Protein AF-A0A3B0XWU4-F1 (afdb_monomer)

Nearest PDB structures (foldseek):
  2ivf-assembly1_C  TM=4.594E-01  e=5.792E-04  Aromatoleum aromaticum EbN1
  4wyj-assembly1_C  TM=3.152E-01  e=4.558E-01  Human adenovirus B3
  6qnu-assembly1_B  TM=1.636E-01  e=1.572E-01  Human adenovirus B3
  3l88-assembly2_F  TM=1.941E-01  e=3.257E-01  Human adenovirus 21
  4wyj-assembly1_B  TM=2.150E-01  e=5.703E-01  Human adenovirus B3

Solvent-accessible surface area (backbone atoms only — not comparable to full-atom values): 16130 Å² total; per-residue (Å²): 132,89,72,83,77,78,80,82,77,79,80,80,79,82,80,82,83,87,80,90,78,94,80,88,90,82,72,83,82,77,75,72,71,73,76,74,73,76,76,73,75,58,49,75,43,68,34,36,70,41,69,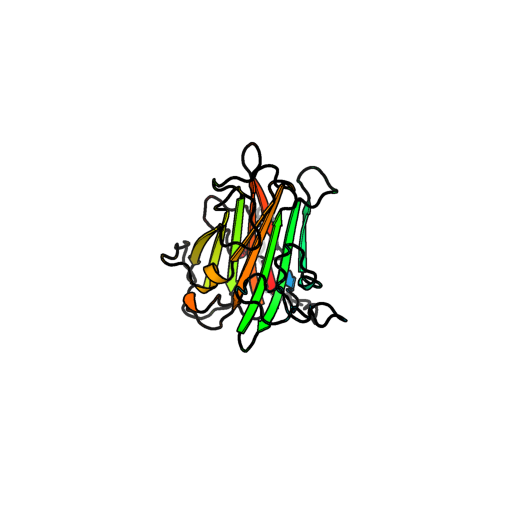18,37,88,100,39,88,62,25,54,47,54,77,45,55,52,57,91,72,63,63,86,46,76,68,45,61,53,94,78,40,69,24,58,48,77,40,36,69,52,76,34,59,41,99,83,45,96,83,47,67,24,36,37,38,38,31,26,28,45,74,58,90,96,37,44,31,39,43,38,36,43,37,31,56,58,30,94,43,74,49,64,70,94,24,36,30,37,37,41,35,46,31,30,95,79,65,94,59,88,43,61,42,27,40,37,40,38,44,30,42,65,52,66,61,73,36,71,51,29,72,54,52,48,77,51,41,31,37,28,44,76,92,54,94,59,77,42,76,52,92,67,78,40,65,62,53,70,54,25,40,26,28,31,30,34,71,87,71,26,24,36,34,45,37,38,46,44,42,37,27,91,53,65,50,62,77,70,23,46,58,58,62,62,58,31,32,35,33,38,40,35,35,41,30,46,92,85,65,55,49,81,49,53,40,35,79,86,43,72,76,60,65,82,92,46,79,61,64,71,90,57,31,11,39,33,36,100

Radius of gyration: 22.36 Å; Cα contacts (8 Å, |Δi|>4): 571; chains: 1; bounding box: 84×45×47 Å

Mean predicted aligned error: 9.91 Å

Structure (mmCIF, N/CA/C/O backbone):
data_AF-A0A3B0XWU4-F1
#
_entry.id   AF-A0A3B0XWU4-F1
#
loop_
_atom_site.group_PDB
_atom_site.id
_atom_site.type_symbol
_atom_site.label_atom_id
_atom_site.label_alt_id
_atom_site.label_comp_id
_atom_site.label_asym_id
_atom_site.label_entity_id
_atom_site.label_seq_id
_atom_site.pdbx_PDB_ins_code
_atom_site.Cartn_x
_atom_site.Cartn_y
_atom_site.Cartn_z
_atom_site.occupancy
_atom_site.B_iso_or_equiv
_atom_site.auth_seq_id
_atom_site.auth_comp_id
_atom_site.auth_asym_id
_atom_site.auth_atom_id
_atom_site.pdbx_PDB_model_num
ATOM 1 N N . MET A 1 1 ? 8.362 -21.715 -1.505 1.00 36.72 1 MET A N 1
ATOM 2 C CA . MET A 1 1 ? 9.400 -22.156 -0.547 1.00 36.72 1 MET A CA 1
ATOM 3 C C . MET A 1 1 ? 10.591 -21.246 -0.781 1.00 36.72 1 MET A C 1
ATOM 5 O O . MET A 1 1 ? 11.320 -21.469 -1.738 1.00 36.72 1 MET A O 1
ATOM 9 N N . CYS A 1 2 ? 10.710 -20.164 -0.009 1.00 37.62 2 CYS A N 1
ATOM 10 C CA . CYS A 1 2 ? 11.810 -19.210 -0.151 1.00 37.62 2 CYS A CA 1
ATOM 11 C C . CYS A 1 2 ? 13.088 -19.893 0.332 1.00 37.62 2 CYS A C 1
ATOM 13 O O . CYS A 1 2 ? 13.313 -20.075 1.527 1.00 37.62 2 CYS A O 1
ATOM 15 N N . VAL A 1 3 ? 13.876 -20.377 -0.620 1.00 37.72 3 VAL A N 1
ATOM 16 C CA . VAL A 1 3 ? 15.196 -20.927 -0.344 1.00 37.72 3 VAL A CA 1
ATOM 17 C C . VAL A 1 3 ? 16.087 -19.741 -0.013 1.00 37.72 3 VAL A C 1
ATOM 19 O O . VAL A 1 3 ? 16.302 -18.888 -0.868 1.00 37.72 3 VAL A O 1
ATOM 22 N N . PHE A 1 4 ? 16.586 -19.691 1.222 1.00 37.09 4 PHE A N 1
ATOM 23 C CA . PHE A 1 4 ? 17.599 -18.738 1.674 1.00 37.09 4 PHE A CA 1
ATOM 24 C C . PHE A 1 4 ? 18.771 -18.749 0.673 1.00 37.09 4 PHE A C 1
ATOM 26 O O . PHE A 1 4 ? 19.627 -19.638 0.702 1.00 37.09 4 PHE A O 1
ATOM 33 N N . ARG A 1 5 ? 18.802 -17.801 -0.271 1.00 40.31 5 ARG A N 1
ATOM 34 C CA . ARG A 1 5 ? 19.914 -17.653 -1.214 1.00 40.31 5 ARG A CA 1
ATOM 35 C C . ARG A 1 5 ? 21.053 -16.968 -0.474 1.00 40.31 5 ARG A C 1
ATOM 37 O O . ARG A 1 5 ? 21.157 -15.748 -0.445 1.00 40.31 5 ARG A O 1
ATOM 44 N N . GLN A 1 6 ? 21.944 -17.761 0.117 1.00 36.00 6 GLN A N 1
ATOM 45 C CA . GLN A 1 6 ? 23.243 -17.244 0.535 1.00 36.00 6 GLN A CA 1
ATOM 46 C C . GLN A 1 6 ? 24.025 -16.786 -0.703 1.00 36.00 6 GLN A C 1
ATOM 48 O O . GLN A 1 6 ? 24.556 -17.600 -1.463 1.00 36.00 6 GLN A O 1
ATOM 53 N N . PHE A 1 7 ? 24.125 -15.473 -0.901 1.00 39.28 7 PHE A N 1
ATOM 54 C CA . PHE A 1 7 ? 25.034 -14.882 -1.877 1.00 39.28 7 PHE A CA 1
ATOM 55 C C . PHE A 1 7 ? 26.491 -15.137 -1.456 1.00 39.28 7 PHE A C 1
ATOM 57 O O . PHE A 1 7 ? 27.092 -14.374 -0.703 1.00 39.28 7 PHE A O 1
ATOM 64 N N . LYS A 1 8 ? 27.104 -16.203 -1.984 1.00 39.91 8 LYS A N 1
ATOM 65 C CA . LYS A 1 8 ? 28.566 -16.367 -1.996 1.00 39.91 8 LYS A CA 1
ATOM 66 C C . LYS A 1 8 ? 29.170 -15.401 -3.023 1.00 39.91 8 LYS A C 1
ATOM 68 O O . LYS A 1 8 ? 29.384 -15.777 -4.174 1.00 39.91 8 LYS A O 1
ATOM 73 N N . LYS A 1 9 ? 29.468 -14.156 -2.635 1.00 48.06 9 LYS A N 1
ATOM 74 C CA . LYS A 1 9 ? 30.309 -13.271 -3.462 1.00 48.06 9 LYS A CA 1
ATOM 75 C C . LYS A 1 9 ? 31.785 -13.637 -3.266 1.00 48.06 9 LYS A C 1
ATOM 77 O O . LYS A 1 9 ? 32.356 -13.428 -2.200 1.00 48.06 9 LYS A O 1
ATOM 82 N N . LYS A 1 10 ? 32.389 -14.216 -4.312 1.00 37.09 10 LYS A N 1
ATOM 83 C CA . LYS A 1 10 ? 33.839 -14.438 -4.433 1.00 37.09 10 LYS A CA 1
ATOM 84 C C . LYS A 1 10 ? 34.552 -13.082 -4.441 1.00 37.09 10 LYS A C 1
ATOM 86 O O . LYS A 1 10 ? 34.398 -12.317 -5.388 1.00 37.09 10 LYS A O 1
ATOM 91 N N . PHE A 1 11 ? 35.356 -12.814 -3.417 1.00 37.16 11 PHE A N 1
ATOM 92 C CA . PHE A 1 11 ? 36.366 -11.759 -3.460 1.00 37.16 11 PHE A CA 1
ATOM 93 C C . PHE A 1 11 ? 37.441 -12.153 -4.481 1.00 37.16 11 PHE A C 1
ATOM 95 O O . PHE A 1 11 ? 38.182 -13.114 -4.272 1.00 37.16 11 PHE A O 1
ATOM 102 N N . ILE A 1 12 ? 37.514 -11.434 -5.601 1.00 45.56 12 ILE A N 1
ATOM 103 C CA . ILE A 1 12 ? 38.646 -11.518 -6.527 1.00 45.56 12 ILE A CA 1
ATOM 104 C C . ILE A 1 12 ? 39.760 -10.664 -5.923 1.00 45.56 12 ILE A C 1
ATOM 106 O O . ILE A 1 12 ? 39.710 -9.437 -5.945 1.00 45.56 12 ILE A O 1
ATOM 110 N N . PHE A 1 13 ? 40.743 -11.332 -5.327 1.00 35.97 13 PHE A N 1
ATOM 111 C CA . PHE A 1 13 ? 41.958 -10.707 -4.821 1.00 35.97 13 PHE A CA 1
ATOM 112 C C . PHE A 1 13 ? 42.821 -10.297 -6.025 1.00 35.97 13 PHE A C 1
ATOM 114 O O . PHE A 1 13 ? 43.363 -11.152 -6.728 1.00 35.97 13 PHE A O 1
ATOM 121 N N . CYS A 1 14 ? 42.916 -8.995 -6.300 1.00 44.72 14 CYS A N 1
ATOM 122 C CA . CYS A 1 14 ? 43.811 -8.468 -7.326 1.00 44.72 14 CYS A CA 1
ATOM 123 C C . CYS A 1 14 ? 45.254 -8.572 -6.810 1.00 44.72 14 CYS A C 1
ATOM 125 O O . CYS A 1 14 ? 45.628 -7.934 -5.825 1.00 44.72 14 CYS A O 1
ATOM 127 N N . ARG A 1 15 ? 46.047 -9.447 -7.433 1.00 49.41 15 ARG A N 1
ATOM 128 C CA . ARG A 1 15 ? 47.438 -9.726 -7.069 1.00 49.41 15 ARG A CA 1
ATOM 129 C C . ARG A 1 15 ? 48.313 -8.553 -7.533 1.00 49.41 15 ARG A C 1
ATOM 131 O O . ARG A 1 15 ? 48.487 -8.355 -8.731 1.00 49.41 15 ARG A O 1
ATOM 138 N N . GLN A 1 16 ? 48.839 -7.777 -6.584 1.00 45.81 16 GLN A N 1
ATOM 139 C CA . GLN A 1 16 ? 49.823 -6.717 -6.827 1.00 45.81 16 GLN A CA 1
ATOM 140 C C . GLN A 1 16 ? 51.104 -7.297 -7.447 1.00 45.81 16 GLN A C 1
ATOM 142 O O . GLN A 1 16 ? 51.727 -8.198 -6.883 1.00 45.81 16 GLN A O 1
ATOM 147 N N . LEU A 1 17 ? 51.493 -6.753 -8.601 1.00 45.22 17 LEU A N 1
ATOM 148 C CA . LEU A 1 17 ? 52.814 -6.919 -9.202 1.00 45.22 17 LEU A CA 1
ATOM 149 C C . LEU A 1 17 ? 53.817 -6.013 -8.479 1.00 45.22 17 LEU A C 1
ATOM 151 O O . LEU A 1 17 ? 53.600 -4.814 -8.324 1.00 45.22 17 LEU A O 1
ATOM 155 N N . SER A 1 18 ? 54.914 -6.618 -8.037 1.00 55.66 18 SER A N 1
ATOM 156 C CA . SER A 1 18 ? 56.071 -5.978 -7.420 1.00 55.66 18 SER A CA 1
ATOM 157 C C . SER A 1 18 ? 56.992 -5.336 -8.460 1.00 55.66 18 SER A C 1
ATOM 159 O O . SER A 1 18 ? 57.362 -6.006 -9.425 1.00 55.66 18 SER A O 1
ATOM 161 N N . ALA A 1 19 ? 57.485 -4.127 -8.192 1.00 45.44 19 ALA A N 1
ATOM 162 C CA . ALA A 1 19 ? 58.814 -3.698 -8.627 1.00 45.44 19 ALA A CA 1
ATOM 163 C C . ALA A 1 19 ? 59.366 -2.605 -7.694 1.00 45.44 19 ALA A C 1
ATOM 165 O O . ALA A 1 19 ? 58.637 -1.747 -7.208 1.00 45.44 19 ALA A O 1
ATOM 166 N N . AS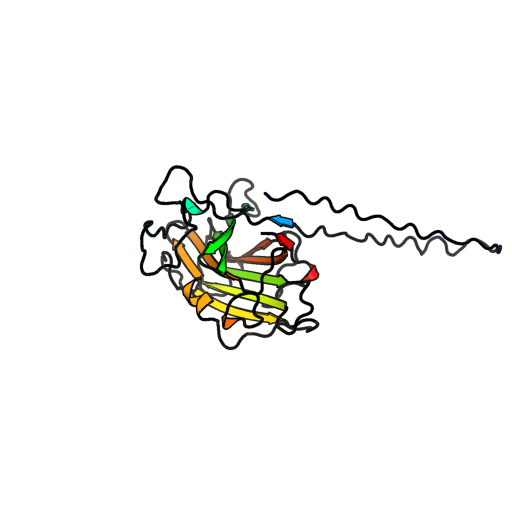N A 1 20 ? 60.662 -2.723 -7.420 1.00 48.69 20 ASN A N 1
ATOM 167 C CA . ASN A 1 20 ? 61.452 -2.065 -6.382 1.00 48.69 20 ASN A CA 1
ATOM 168 C C . ASN A 1 20 ? 61.628 -0.548 -6.561 1.00 48.69 20 ASN A C 1
ATOM 170 O O . ASN A 1 20 ? 61.722 -0.069 -7.686 1.00 48.69 20 ASN A O 1
ATOM 174 N N . GLY A 1 21 ? 61.831 0.179 -5.454 1.00 41.88 21 GLY A N 1
ATOM 175 C CA . GLY A 1 21 ? 62.361 1.546 -5.518 1.00 41.88 21 GLY A CA 1
ATOM 176 C C . GLY A 1 21 ? 62.263 2.357 -4.228 1.00 41.88 21 GLY A C 1
ATOM 177 O O . GLY A 1 21 ? 61.350 3.151 -4.062 1.00 41.88 21 GLY A O 1
ATOM 178 N N . PHE A 1 22 ? 63.215 2.130 -3.326 1.00 50.28 22 PHE A N 1
ATOM 179 C CA . PHE A 1 22 ? 63.703 3.015 -2.257 1.00 50.28 22 PHE A CA 1
ATOM 180 C C . PHE A 1 22 ? 63.249 4.501 -2.308 1.00 50.28 22 PHE A C 1
ATOM 182 O O . PHE A 1 22 ? 63.681 5.228 -3.194 1.00 50.28 22 PHE A O 1
ATOM 189 N N . LEU A 1 23 ? 62.440 4.934 -1.321 1.00 49.94 23 LEU A N 1
ATOM 190 C CA . LEU A 1 23 ? 62.396 6.257 -0.638 1.00 49.94 23 LEU A CA 1
ATOM 191 C C . LEU A 1 23 ? 61.094 6.330 0.203 1.00 49.94 23 LEU A C 1
ATOM 193 O O . LEU A 1 23 ? 60.000 6.548 -0.300 1.00 49.94 23 LEU A O 1
ATOM 197 N N . ALA A 1 24 ? 61.137 5.902 1.467 1.00 49.03 24 ALA A N 1
ATOM 198 C CA . ALA A 1 24 ? 61.201 6.801 2.630 1.00 49.03 24 ALA A CA 1
ATOM 199 C C . ALA A 1 24 ? 59.932 7.684 2.797 1.00 49.03 24 ALA A C 1
ATOM 201 O O . ALA A 1 24 ? 59.846 8.802 2.313 1.00 49.03 24 ALA A O 1
ATOM 202 N N . ARG A 1 25 ? 58.851 7.132 3.367 1.00 48.38 25 ARG A N 1
ATOM 203 C CA . ARG A 1 25 ? 58.525 7.112 4.820 1.00 48.38 25 ARG A CA 1
ATOM 204 C C . ARG A 1 25 ? 57.728 8.297 5.420 1.00 48.38 25 ARG A C 1
ATOM 206 O O . ARG A 1 25 ? 57.545 8.285 6.630 1.00 48.38 25 ARG A O 1
ATOM 213 N N . SER A 1 26 ? 57.133 9.207 4.634 1.00 48.00 26 SER A N 1
ATOM 214 C CA . SER A 1 26 ? 56.268 10.279 5.205 1.00 48.00 26 SER A CA 1
ATOM 215 C C . SER A 1 26 ? 54.856 10.445 4.619 1.00 48.00 26 SER A C 1
ATOM 217 O O . SER A 1 26 ? 54.173 11.399 4.966 1.00 48.00 26 SER A O 1
ATOM 219 N N . PHE A 1 27 ? 54.360 9.513 3.799 1.00 45.78 27 PHE A N 1
ATOM 220 C CA . PHE A 1 27 ? 52.994 9.586 3.234 1.00 45.78 27 PHE A CA 1
ATOM 221 C C . PHE A 1 27 ? 52.044 8.462 3.688 1.00 45.78 27 PHE A C 1
ATOM 223 O O . PHE A 1 27 ? 50.935 8.337 3.178 1.00 45.78 27 PHE A O 1
ATOM 230 N N . LEU A 1 28 ? 52.443 7.648 4.674 1.00 43.19 28 LEU A N 1
ATOM 231 C CA . LEU A 1 28 ? 51.699 6.442 5.075 1.00 43.19 28 LEU A CA 1
ATOM 232 C C . LEU A 1 28 ? 50.634 6.670 6.170 1.00 43.19 28 LEU A C 1
ATOM 234 O O . LEU A 1 28 ? 49.971 5.723 6.574 1.00 43.19 28 LEU A O 1
ATOM 238 N N . LEU A 1 29 ? 50.451 7.902 6.656 1.00 42.16 29 LEU A N 1
ATOM 239 C CA . LEU A 1 29 ? 49.461 8.220 7.701 1.00 42.16 29 LEU A CA 1
ATOM 240 C C . LEU A 1 29 ? 48.196 8.924 7.181 1.00 42.16 29 LEU A C 1
ATOM 242 O O . LEU A 1 29 ? 47.278 9.151 7.960 1.00 42.16 29 LEU A O 1
ATOM 246 N N . LEU A 1 30 ? 48.102 9.219 5.876 1.00 44.88 30 LEU A N 1
ATOM 247 C CA . LEU A 1 30 ? 46.953 9.935 5.290 1.00 44.88 30 LEU A CA 1
ATOM 248 C C . LEU A 1 30 ? 46.070 9.082 4.358 1.00 44.88 30 LEU A C 1
ATOM 250 O O . LEU A 1 30 ? 45.113 9.591 3.789 1.00 44.88 30 LEU A O 1
ATOM 254 N N . TYR A 1 31 ? 46.357 7.786 4.202 1.00 45.53 31 TYR A N 1
ATOM 255 C CA . TYR A 1 31 ? 45.567 6.873 3.355 1.00 45.53 31 TYR A CA 1
ATOM 256 C C . TYR A 1 31 ? 44.925 5.720 4.137 1.00 45.53 31 TYR A C 1
ATOM 258 O O . TYR A 1 31 ? 44.517 4.713 3.569 1.00 45.53 31 TYR A O 1
ATOM 266 N N . LEU A 1 32 ? 44.807 5.889 5.457 1.00 45.19 32 LEU A N 1
ATOM 267 C CA . LEU A 1 32 ? 43.903 5.115 6.305 1.00 45.19 32 LEU A CA 1
ATOM 268 C C . LEU A 1 32 ? 42.702 5.985 6.711 1.00 45.19 32 LEU A C 1
ATOM 270 O O . LEU A 1 32 ? 42.203 5.905 7.830 1.00 45.19 32 LEU A O 1
ATOM 274 N N . ALA A 1 33 ? 42.224 6.836 5.794 1.00 50.09 33 ALA A N 1
ATOM 275 C CA . ALA A 1 33 ? 40.826 7.234 5.812 1.00 50.09 33 ALA A CA 1
ATOM 276 C C . ALA A 1 33 ? 40.040 5.959 5.522 1.00 50.09 33 ALA A C 1
ATOM 278 O O . ALA A 1 33 ? 39.876 5.538 4.378 1.00 50.09 33 ALA A O 1
ATOM 279 N N . ILE A 1 34 ? 39.696 5.291 6.616 1.00 53.19 34 ILE A N 1
ATOM 280 C CA . ILE A 1 34 ? 38.773 4.183 6.731 1.00 53.19 34 ILE A CA 1
ATOM 281 C C . ILE A 1 34 ? 37.570 4.523 5.846 1.00 53.19 34 ILE A C 1
ATOM 283 O O . ILE A 1 34 ? 36.657 5.231 6.259 1.00 53.19 34 ILE A O 1
ATOM 287 N N . PHE A 1 35 ? 37.571 4.032 4.605 1.00 48.47 35 PHE A N 1
ATOM 288 C CA . PHE A 1 35 ? 36.339 3.787 3.878 1.00 48.47 35 PHE A CA 1
ATOM 289 C C . PHE A 1 35 ? 35.672 2.649 4.644 1.00 48.47 35 PHE A C 1
ATOM 291 O O . PHE A 1 35 ? 35.775 1.476 4.290 1.00 48.47 35 PHE A O 1
ATOM 298 N N . THR A 1 36 ? 35.010 2.992 5.748 1.00 47.00 36 THR A N 1
ATOM 299 C CA . THR A 1 36 ? 33.881 2.229 6.253 1.00 47.00 36 THR A CA 1
ATOM 300 C C . THR A 1 36 ? 32.842 2.315 5.151 1.00 47.00 36 THR A C 1
ATOM 302 O O . THR A 1 36 ? 31.956 3.170 5.146 1.00 47.00 36 THR A O 1
ATOM 305 N N . VAL A 1 37 ? 33.004 1.441 4.157 1.00 46.91 37 VAL A N 1
ATOM 306 C CA . VAL A 1 37 ? 31.946 1.097 3.227 1.00 46.91 37 VAL A CA 1
ATOM 307 C C . VAL A 1 37 ? 30.870 0.510 4.124 1.00 46.91 37 VAL A C 1
ATOM 309 O O . VAL A 1 37 ? 30.946 -0.645 4.543 1.00 46.91 37 VAL A O 1
ATOM 312 N N . HIS A 1 38 ? 29.930 1.359 4.529 1.00 42.69 38 HIS A N 1
ATOM 313 C CA . HIS A 1 38 ? 28.726 0.938 5.211 1.00 42.69 38 HIS A CA 1
ATOM 314 C C . HIS A 1 38 ? 27.957 0.129 4.178 1.00 42.69 38 HIS A C 1
ATOM 316 O O . HIS A 1 38 ? 27.187 0.669 3.386 1.00 42.69 38 HIS A O 1
ATOM 322 N N . PHE A 1 39 ? 28.230 -1.173 4.135 1.00 42.41 39 PHE A N 1
ATOM 323 C CA . PHE A 1 39 ? 27.374 -2.117 3.448 1.00 42.41 39 PHE A CA 1
ATOM 324 C C . PHE A 1 39 ? 26.048 -2.111 4.204 1.00 42.41 39 PHE A C 1
ATOM 326 O O . PHE A 1 39 ? 25.853 -2.849 5.168 1.00 42.41 39 PHE A O 1
ATOM 333 N N . SER A 1 40 ? 25.156 -1.214 3.788 1.00 47.31 40 SER A N 1
ATOM 334 C CA . SER A 1 40 ? 23.747 -1.305 4.125 1.00 47.31 40 SER A CA 1
ATOM 335 C C . SER A 1 40 ? 23.254 -2.585 3.472 1.00 47.31 40 SER A C 1
ATOM 337 O O . SER A 1 40 ? 23.093 -2.648 2.255 1.00 47.31 40 SER A O 1
ATOM 339 N N . TYR A 1 41 ? 23.095 -3.639 4.269 1.00 52.22 41 TYR A N 1
ATOM 340 C CA . TYR A 1 41 ? 22.297 -4.779 3.851 1.00 52.22 41 TYR A CA 1
ATOM 341 C C . TYR A 1 41 ? 20.889 -4.237 3.615 1.00 52.22 41 TYR A C 1
ATOM 343 O O . TYR A 1 41 ? 20.211 -3.844 4.567 1.00 52.22 41 TYR A O 1
ATOM 351 N N . ALA A 1 42 ? 20.482 -4.142 2.348 1.00 57.34 42 ALA A N 1
ATOM 352 C CA . ALA A 1 42 ? 19.086 -3.915 2.022 1.00 57.34 42 ALA A CA 1
ATOM 353 C C . ALA A 1 42 ? 18.283 -5.011 2.734 1.00 57.34 42 ALA A C 1
ATOM 355 O O . ALA A 1 42 ? 18.641 -6.189 2.676 1.00 57.34 42 ALA A O 1
ATOM 356 N N . ALA A 1 43 ? 17.272 -4.608 3.506 1.00 67.62 43 ALA A N 1
ATOM 357 C CA . ALA A 1 43 ? 16.421 -5.566 4.193 1.00 67.62 43 ALA A CA 1
ATOM 358 C C . ALA A 1 43 ? 15.706 -6.400 3.125 1.00 67.62 43 ALA A C 1
ATOM 360 O O . ALA A 1 43 ? 15.021 -5.823 2.285 1.00 67.62 43 ALA A O 1
ATOM 361 N N . ASP A 1 44 ? 15.906 -7.715 3.156 1.00 87.12 44 ASP A N 1
ATOM 362 C CA . ASP A 1 44 ? 15.245 -8.659 2.256 1.00 87.12 44 ASP A CA 1
ATOM 363 C C . ASP A 1 44 ? 13.873 -9.029 2.842 1.00 87.12 44 ASP A C 1
ATOM 365 O O . ASP A 1 44 ? 13.770 -9.404 4.017 1.00 87.12 44 ASP A O 1
ATOM 369 N N . LEU A 1 45 ? 12.812 -8.866 2.055 1.00 93.50 45 LEU A N 1
ATOM 370 C CA . LEU A 1 45 ? 11.440 -9.219 2.409 1.00 93.50 45 LEU A CA 1
ATOM 371 C C . LEU A 1 45 ? 10.925 -10.281 1.441 1.00 93.50 45 LEU A C 1
ATOM 373 O O . LEU A 1 45 ? 10.653 -9.998 0.281 1.00 93.50 45 LEU A O 1
ATOM 377 N N . CYS A 1 46 ? 10.691 -11.491 1.933 1.00 95.62 46 CYS A N 1
ATOM 378 C CA . CYS A 1 46 ? 9.958 -12.493 1.166 1.00 95.62 46 CYS A CA 1
ATOM 379 C C . CYS A 1 46 ? 8.456 -12.331 1.425 1.00 95.62 46 CYS A C 1
ATOM 381 O O . CYS A 1 46 ? 7.999 -12.541 2.554 1.00 95.62 46 CYS A O 1
ATOM 383 N N . ILE A 1 47 ? 7.684 -11.971 0.401 1.00 96.25 47 ILE A N 1
ATOM 384 C CA . ILE A 1 47 ? 6.224 -11.906 0.469 1.00 96.25 47 ILE A CA 1
ATOM 385 C C . ILE A 1 47 ? 5.678 -13.297 0.131 1.00 96.25 47 ILE A C 1
ATOM 387 O O . ILE A 1 47 ? 5.874 -13.763 -0.979 1.00 96.25 47 ILE A O 1
ATOM 391 N N . PRO A 1 48 ? 4.976 -13.980 1.048 1.00 95.62 48 PRO A N 1
ATOM 392 C CA . PRO A 1 48 ? 4.499 -15.335 0.806 1.00 95.62 48 PRO A CA 1
ATOM 393 C C . PRO A 1 48 ? 3.165 -15.369 0.054 1.00 95.62 48 PRO A C 1
ATOM 395 O O . PRO A 1 48 ? 2.330 -14.460 0.155 1.00 95.62 48 PRO A O 1
ATOM 398 N N . ARG A 1 49 ? 2.925 -16.481 -0.648 1.00 93.94 49 ARG A N 1
ATOM 399 C CA . ARG A 1 49 ? 1.669 -16.719 -1.368 1.00 93.94 49 ARG A CA 1
ATOM 400 C C . ARG A 1 49 ? 0.484 -16.829 -0.404 1.00 93.94 49 ARG A C 1
ATOM 402 O O . ARG A 1 49 ? 0.542 -17.568 0.581 1.00 93.94 49 ARG A O 1
ATOM 409 N N . ALA A 1 50 ? -0.630 -16.169 -0.721 1.00 90.56 50 ALA A N 1
ATOM 410 C CA . ALA A 1 50 ? -1.883 -16.254 0.023 1.00 90.56 50 ALA A CA 1
ATOM 411 C C . ALA A 1 50 ? -2.555 -17.621 -0.174 1.00 90.56 50 ALA A C 1
ATOM 413 O O . ALA A 1 50 ? -3.396 -17.810 -1.060 1.00 90.56 50 ALA A O 1
ATOM 414 N N . ASN A 1 51 ? -2.195 -18.573 0.685 1.00 83.69 51 ASN A N 1
ATOM 415 C CA . ASN A 1 51 ? -2.753 -19.928 0.691 1.00 83.69 51 ASN A CA 1
ATOM 416 C C . ASN A 1 51 ? -4.113 -20.026 1.404 1.00 83.69 51 ASN A C 1
ATOM 418 O O . ASN A 1 51 ? -4.758 -21.072 1.354 1.00 83.69 51 ASN A O 1
ATOM 422 N N . GLY A 1 52 ? -4.557 -18.947 2.055 1.00 76.44 52 GLY A N 1
ATOM 423 C CA . GLY A 1 52 ? -5.791 -18.939 2.831 1.00 76.44 52 GLY A CA 1
ATOM 424 C C . GLY A 1 52 ? -5.671 -19.644 4.188 1.00 76.44 52 GLY A C 1
ATOM 425 O O . GLY A 1 52 ? -4.573 -19.955 4.655 1.00 76.44 52 GLY A O 1
ATOM 426 N N . VAL A 1 53 ? -6.808 -19.891 4.845 1.00 78.62 53 VAL A N 1
ATOM 427 C CA . VAL A 1 53 ? -6.877 -20.607 6.129 1.00 78.62 53 VAL A CA 1
ATOM 428 C C . VAL A 1 53 ? -7.283 -22.070 5.907 1.00 78.62 53 VAL A C 1
ATOM 430 O O . VAL A 1 53 ? -8.421 -22.331 5.497 1.00 78.62 53 VAL A O 1
ATOM 433 N N . PRO A 1 54 ? -6.398 -23.043 6.216 1.00 74.94 54 PRO A N 1
ATOM 434 C CA . PRO A 1 54 ? -6.723 -24.463 6.121 1.00 74.94 54 PRO A CA 1
ATOM 435 C C . PRO A 1 54 ? -7.961 -24.839 6.942 1.00 74.94 54 PRO A C 1
ATOM 437 O O . PRO A 1 54 ? -8.179 -24.304 8.028 1.00 74.94 54 PRO A O 1
ATOM 440 N N . GLY A 1 55 ? -8.754 -25.785 6.434 1.00 70.62 55 GLY A N 1
ATOM 441 C CA . GLY A 1 55 ? -9.928 -26.319 7.137 1.00 70.62 55 GLY A CA 1
ATOM 442 C C . GLY A 1 55 ? -11.187 -25.454 7.044 1.00 70.62 55 GLY A C 1
ATOM 443 O O . GLY A 1 55 ? -12.210 -25.806 7.620 1.00 70.62 55 GLY A O 1
ATOM 444 N N . THR A 1 56 ? -11.146 -24.352 6.294 1.00 67.00 56 THR A N 1
ATOM 445 C CA . THR A 1 56 ? -12.320 -23.507 6.061 1.00 67.00 56 THR A CA 1
ATOM 446 C C . THR A 1 56 ? -12.523 -23.313 4.564 1.00 67.00 56 THR A C 1
ATOM 448 O O . THR A 1 56 ? -11.627 -22.845 3.868 1.00 67.00 56 THR A O 1
ATOM 451 N N . LEU A 1 57 ? -13.699 -23.672 4.044 1.00 65.44 57 LEU A N 1
ATOM 452 C CA . LEU A 1 57 ? -14.069 -23.365 2.653 1.00 65.44 57 LEU A CA 1
ATOM 453 C C . LEU A 1 57 ? -14.182 -21.847 2.424 1.00 65.44 57 LEU A C 1
ATOM 455 O O . LEU A 1 57 ? -14.019 -21.367 1.307 1.00 65.44 57 LEU A O 1
ATOM 459 N N . LEU A 1 58 ? -14.418 -21.093 3.502 1.00 62.78 58 LEU A N 1
ATOM 460 C CA . LEU A 1 58 ? -14.642 -19.650 3.483 1.00 62.78 58 LEU A CA 1
ATOM 461 C C . LEU A 1 58 ? -13.359 -18.825 3.321 1.00 62.78 58 LEU A C 1
ATOM 463 O O . LEU A 1 58 ? -13.423 -17.706 2.837 1.00 62.78 58 LEU A O 1
ATOM 467 N N . TRP A 1 59 ? -12.185 -19.352 3.668 1.00 67.94 59 TRP A N 1
ATOM 468 C CA . TRP A 1 59 ? -10.953 -18.553 3.682 1.00 67.94 59 TRP A CA 1
ATOM 469 C C . TRP A 1 59 ? -9.867 -19.115 2.773 1.00 67.94 59 TRP A C 1
ATOM 471 O O . TRP A 1 59 ? -8.692 -18.875 3.011 1.00 67.94 59 TRP A O 1
ATOM 481 N N . GLN A 1 60 ? -10.228 -19.865 1.730 1.00 70.12 60 GLN A N 1
ATOM 482 C CA . GLN A 1 60 ? -9.263 -20.399 0.754 1.00 70.12 60 GLN A CA 1
ATOM 483 C C . GLN A 1 60 ? -8.754 -19.345 -0.239 1.00 70.12 60 GLN A C 1
ATOM 485 O O . GLN A 1 60 ? -7.879 -19.630 -1.061 1.00 70.12 60 GLN A O 1
ATOM 490 N N . LYS A 1 61 ? -9.327 -18.140 -0.204 1.00 75.12 61 LYS A N 1
ATOM 491 C CA . LYS A 1 61 ? -9.019 -17.003 -1.073 1.00 75.12 61 LYS A CA 1
ATOM 492 C C . LYS A 1 61 ? -8.249 -15.927 -0.289 1.00 75.12 61 LYS A C 1
ATOM 494 O O . LYS A 1 61 ? -8.304 -15.925 0.944 1.00 75.12 61 LYS A O 1
ATOM 499 N N . PRO A 1 62 ? -7.493 -15.051 -0.975 1.00 80.56 62 PRO A N 1
ATOM 500 C CA . PRO A 1 62 ? -6.888 -13.899 -0.325 1.00 80.56 62 PRO A CA 1
ATOM 501 C C . PRO A 1 62 ? -7.997 -12.979 0.209 1.00 80.56 62 PRO A C 1
ATOM 503 O O . PRO A 1 62 ? -9.169 -13.157 -0.140 1.00 80.56 62 PRO A O 1
ATOM 506 N N . PRO A 1 63 ? -7.653 -12.000 1.053 1.00 84.88 63 PRO A N 1
ATOM 507 C CA . PRO A 1 63 ? -8.609 -10.973 1.439 1.00 84.88 63 PRO A CA 1
ATOM 508 C C . PRO A 1 63 ? -9.291 -10.324 0.215 1.00 84.88 63 PRO A C 1
ATOM 510 O O . PRO A 1 63 ? -8.631 -10.021 -0.781 1.00 84.88 63 PRO A O 1
ATOM 513 N N . ASN A 1 64 ? -10.604 -10.102 0.294 1.00 86.06 64 ASN A N 1
ATOM 514 C CA . ASN A 1 64 ? -11.450 -9.660 -0.821 1.00 86.06 64 ASN A CA 1
ATOM 515 C C . ASN A 1 64 ? -12.175 -8.329 -0.553 1.00 86.06 64 ASN A C 1
ATOM 517 O O . ASN A 1 64 ? -13.221 -8.075 -1.139 1.00 86.06 64 ASN A O 1
ATOM 521 N N . TRP A 1 65 ? -11.610 -7.453 0.287 1.00 86.56 65 TRP A N 1
ATOM 522 C CA . TRP A 1 65 ? -12.195 -6.144 0.640 1.00 86.56 65 TRP A CA 1
ATOM 523 C C . TRP A 1 65 ? -12.530 -5.244 -0.563 1.00 86.56 65 TRP A C 1
ATOM 525 O O . TRP A 1 65 ? -13.299 -4.294 -0.434 1.00 86.56 65 TRP A O 1
ATOM 535 N N . TYR A 1 66 ? -11.896 -5.499 -1.711 1.00 84.56 66 TYR A N 1
ATOM 536 C CA . TYR A 1 66 ? -12.036 -4.731 -2.947 1.00 84.56 66 TYR A CA 1
ATOM 537 C C . TYR A 1 66 ? -13.268 -5.139 -3.770 1.00 84.56 66 TYR A C 1
ATOM 539 O O . TYR A 1 66 ? -13.672 -4.389 -4.654 1.00 84.56 66 TYR A O 1
ATOM 547 N N . ASP A 1 67 ? -13.834 -6.322 -3.523 1.00 78.75 67 ASP A N 1
ATOM 548 C CA . ASP A 1 67 ? -14.973 -6.843 -4.275 1.00 78.75 67 ASP A CA 1
ATOM 549 C C . ASP A 1 67 ? -16.268 -6.184 -3.781 1.00 78.75 67 ASP A C 1
ATOM 551 O O . ASP A 1 67 ? -16.660 -6.351 -2.628 1.00 78.75 67 ASP A O 1
ATOM 555 N N . SER A 1 68 ? -16.921 -5.405 -4.647 1.00 66.62 68 SER A N 1
ATOM 556 C CA . SER A 1 68 ? -18.190 -4.730 -4.348 1.00 66.62 68 SER A CA 1
ATOM 557 C C . SER A 1 68 ? -19.413 -5.642 -4.491 1.00 66.62 68 SER A C 1
ATOM 559 O O . SER A 1 68 ? -20.504 -5.269 -4.064 1.00 66.62 68 SER A O 1
ATOM 561 N N . SER A 1 69 ? -19.251 -6.829 -5.085 1.00 64.94 69 SER A N 1
ATOM 562 C CA . SER A 1 69 ? -20.315 -7.803 -5.325 1.00 64.94 69 SER A CA 1
ATOM 563 C C . SER A 1 69 ? -19.814 -9.199 -4.947 1.00 64.94 69 SER A C 1
ATOM 565 O O . SER A 1 69 ? -19.498 -10.005 -5.828 1.00 64.94 69 SER A O 1
ATOM 567 N N . PRO A 1 70 ? -19.757 -9.521 -3.647 1.00 53.22 70 PRO A N 1
ATOM 568 C CA . PRO A 1 70 ? -19.077 -10.715 -3.184 1.00 53.22 70 PRO A CA 1
ATOM 569 C C . PRO A 1 70 ? -19.782 -11.976 -3.665 1.00 53.22 70 PRO A C 1
ATOM 571 O O . PRO A 1 70 ? -20.810 -12.400 -3.135 1.00 53.22 70 PRO A O 1
ATOM 574 N N . SER A 1 71 ? -19.187 -12.620 -4.662 1.00 55.12 71 SER A N 1
ATOM 575 C CA . SER A 1 71 ? -19.436 -14.036 -4.892 1.00 55.12 71 SER A CA 1
ATOM 576 C C . SER A 1 71 ? -18.641 -14.838 -3.862 1.00 55.12 71 SER A C 1
ATOM 578 O O . SER A 1 71 ? -17.530 -14.467 -3.486 1.00 55.12 71 SER A O 1
ATOM 580 N N . PHE A 1 72 ? -19.227 -15.935 -3.383 1.00 49.91 72 PHE A N 1
ATOM 581 C CA . PHE A 1 72 ? -18.655 -16.809 -2.358 1.00 49.91 72 PHE A CA 1
ATOM 582 C C . PHE A 1 72 ? -17.133 -17.050 -2.566 1.00 49.91 72 PHE A C 1
ATOM 584 O O . PHE A 1 72 ? -16.687 -17.345 -3.688 1.00 49.91 72 PHE A O 1
ATOM 591 N N . PRO A 1 73 ? -16.288 -16.964 -1.519 1.00 55.34 73 PRO A N 1
ATOM 592 C CA . PRO A 1 73 ? -16.601 -16.842 -0.096 1.00 55.34 73 PRO A CA 1
ATOM 593 C C . PRO A 1 73 ? -17.085 -15.452 0.341 1.00 55.34 73 PRO A C 1
ATOM 595 O O . PRO A 1 73 ? -16.863 -14.457 -0.338 1.00 55.34 73 PRO A O 1
ATOM 598 N N . ILE A 1 74 ? -17.766 -15.433 1.492 1.00 59.81 74 ILE A N 1
ATOM 599 C CA . ILE A 1 74 ? -18.363 -14.249 2.124 1.00 59.81 74 ILE A CA 1
ATOM 600 C C . ILE A 1 74 ? -17.322 -13.124 2.201 1.00 59.81 74 ILE A C 1
ATOM 602 O O . ILE A 1 74 ? -16.204 -13.343 2.663 1.00 59.81 74 ILE A O 1
ATOM 606 N N . TYR A 1 75 ? -17.706 -11.942 1.720 1.00 58.84 75 TYR A N 1
ATOM 607 C CA . TYR A 1 75 ? -16.985 -10.685 1.905 1.00 58.84 75 TYR A CA 1
ATOM 608 C C . TYR A 1 75 ? -16.523 -10.530 3.350 1.00 58.84 75 TYR A C 1
ATOM 610 O O . TYR A 1 75 ? -17.348 -10.581 4.262 1.00 58.84 75 TYR A O 1
ATOM 618 N N . ASP A 1 76 ? -15.222 -10.350 3.554 1.00 66.06 76 ASP A N 1
ATOM 619 C CA . ASP A 1 76 ? -14.694 -9.970 4.859 1.00 66.06 76 ASP A CA 1
ATOM 620 C C . ASP A 1 76 ? -14.065 -8.591 4.752 1.00 66.06 76 ASP A C 1
ATOM 622 O O . ASP A 1 76 ? -12.909 -8.431 4.352 1.00 66.06 76 ASP A O 1
ATOM 626 N N . ASP A 1 77 ? -14.867 -7.590 5.098 1.00 66.50 77 ASP A N 1
ATOM 627 C CA . ASP A 1 77 ? -14.420 -6.219 5.279 1.00 66.50 77 ASP A CA 1
ATOM 628 C C . ASP A 1 77 ? -13.681 -6.017 6.593 1.00 66.50 77 ASP A C 1
ATOM 630 O O . ASP A 1 77 ? -13.271 -4.897 6.875 1.00 66.50 77 ASP A O 1
ATOM 634 N N . ARG A 1 78 ? -13.463 -7.038 7.425 1.00 78.81 78 ARG A N 1
ATOM 635 C CA . ARG A 1 78 ? -12.723 -6.815 8.664 1.00 78.81 78 ARG A CA 1
ATOM 636 C C . ARG A 1 78 ? -11.268 -6.496 8.357 1.00 78.81 78 ARG A C 1
ATOM 638 O O . ARG A 1 78 ? -10.567 -7.195 7.622 1.00 78.81 78 ARG A O 1
ATOM 645 N N . ILE A 1 79 ? -10.780 -5.479 9.052 1.00 84.56 79 ILE A N 1
ATOM 646 C CA . ILE A 1 79 ? -9.377 -5.057 9.074 1.00 84.56 79 ILE A CA 1
ATOM 647 C C . ILE A 1 79 ? -8.406 -6.215 9.381 1.00 84.56 79 ILE A C 1
ATOM 649 O O . ILE A 1 79 ? -7.300 -6.271 8.842 1.00 84.56 79 ILE A O 1
ATOM 653 N N . ASP A 1 80 ? -8.843 -7.177 10.197 1.00 83.81 80 ASP A N 1
ATOM 654 C CA . ASP A 1 80 ? -8.085 -8.351 10.639 1.00 83.81 80 ASP A CA 1
ATOM 655 C C . ASP A 1 80 ? -8.678 -9.670 10.121 1.00 83.81 80 ASP A C 1
ATOM 657 O O . ASP A 1 80 ? -8.682 -10.687 10.820 1.00 83.81 80 ASP A O 1
ATOM 661 N N . ALA A 1 81 ? -9.168 -9.666 8.877 1.00 84.56 81 ALA A N 1
ATOM 662 C CA . ALA A 1 81 ? -9.677 -10.863 8.217 1.00 84.56 81 ALA A CA 1
ATOM 663 C C . ALA A 1 81 ? -8.712 -12.068 8.373 1.00 84.56 81 ALA A C 1
ATOM 665 O O . ALA A 1 81 ? -7.503 -11.934 8.132 1.00 84.56 81 ALA A O 1
ATOM 666 N N . PRO A 1 82 ? -9.204 -13.275 8.728 1.00 85.38 82 PRO A N 1
ATOM 667 C CA . PRO A 1 82 ? -8.369 -14.468 8.897 1.00 85.38 82 PRO A CA 1
ATOM 668 C C . PRO A 1 82 ? -7.544 -14.845 7.659 1.00 85.38 82 PRO A C 1
ATOM 670 O O . PRO A 1 82 ? -6.524 -15.524 7.784 1.00 85.38 82 PRO A O 1
ATOM 673 N N . SER A 1 83 ? -7.954 -14.393 6.472 1.00 86.31 83 SER A N 1
ATOM 674 C CA . SER A 1 83 ? -7.254 -14.571 5.194 1.00 86.31 83 SER A CA 1
ATOM 675 C C . SER A 1 83 ? -5.866 -13.914 5.141 1.00 86.31 83 SER A C 1
ATOM 677 O O . SER A 1 83 ? -5.061 -14.286 4.291 1.00 86.31 83 SER A O 1
ATOM 679 N N . TRP A 1 84 ? -5.527 -13.028 6.086 1.00 89.81 84 TRP A N 1
ATOM 680 C CA . TRP A 1 84 ? -4.160 -12.528 6.295 1.00 89.81 84 TRP A CA 1
ATOM 681 C C . TRP A 1 84 ? -3.206 -13.551 6.931 1.00 89.81 84 TRP A C 1
ATOM 683 O O . TRP A 1 84 ? -2.027 -13.258 7.143 1.00 89.81 84 TRP A O 1
ATOM 693 N N . ARG A 1 85 ? -3.682 -14.753 7.278 1.00 88.38 85 ARG A N 1
ATOM 694 C CA . ARG A 1 85 ? -2.832 -15.811 7.832 1.00 88.38 85 ARG A CA 1
ATOM 695 C C . ARG A 1 85 ? -1.681 -16.133 6.879 1.00 88.38 85 ARG A C 1
ATOM 697 O O . ARG A 1 85 ? -1.881 -16.388 5.697 1.00 88.38 85 ARG A O 1
ATOM 704 N N . GLY A 1 86 ? -0.476 -16.184 7.441 1.00 89.44 86 GLY A N 1
ATOM 705 C CA . GLY A 1 86 ? 0.743 -16.469 6.692 1.00 89.44 86 GLY A CA 1
ATOM 706 C C . GLY A 1 86 ? 1.345 -15.252 5.999 1.00 89.44 86 GLY A C 1
ATOM 707 O O . GLY A 1 86 ? 2.407 -15.406 5.418 1.00 89.44 86 GLY A O 1
ATOM 708 N N . ALA A 1 87 ? 0.725 -14.068 6.086 1.00 94.12 87 ALA A N 1
ATOM 709 C CA . ALA A 1 87 ? 1.321 -12.827 5.604 1.00 94.12 87 ALA A CA 1
ATOM 710 C C . ALA A 1 87 ? 2.666 -12.558 6.277 1.00 94.12 87 ALA A C 1
ATOM 712 O O . ALA A 1 87 ? 2.817 -12.773 7.484 1.00 94.12 87 ALA A O 1
ATOM 713 N N . VAL A 1 88 ? 3.612 -12.007 5.517 1.00 95.38 88 VAL A N 1
ATOM 714 C CA . VAL A 1 88 ? 4.768 -11.368 6.143 1.00 95.38 88 VAL A CA 1
ATOM 715 C C . VAL A 1 88 ? 4.279 -10.136 6.892 1.00 95.38 88 VAL A C 1
ATOM 717 O O . VAL A 1 88 ? 3.393 -9.431 6.405 1.00 95.38 88 VAL A O 1
ATOM 720 N N . SER A 1 89 ? 4.810 -9.890 8.089 1.00 94.56 89 SER A N 1
ATOM 721 C CA . SER A 1 89 ? 4.376 -8.762 8.907 1.00 94.56 89 SER A CA 1
ATOM 722 C C . SER A 1 89 ? 5.531 -8.041 9.577 1.00 94.56 89 SER A C 1
ATOM 724 O O . SER A 1 89 ? 6.373 -8.683 10.201 1.00 94.56 89 SER A O 1
ATOM 726 N N . ASN A 1 90 ? 5.500 -6.711 9.527 1.00 93.75 90 ASN A N 1
ATOM 727 C CA . ASN A 1 90 ? 6.399 -5.850 10.286 1.00 93.75 90 ASN A CA 1
ATOM 728 C C . ASN A 1 90 ? 5.584 -5.050 11.296 1.00 93.75 90 ASN A C 1
ATOM 730 O O . ASN A 1 90 ? 4.681 -4.303 10.923 1.00 93.75 90 ASN A O 1
ATOM 734 N N . THR A 1 91 ? 5.915 -5.202 12.573 1.00 92.62 91 THR A N 1
ATOM 735 C CA . THR A 1 91 ? 5.246 -4.502 13.669 1.00 92.62 91 THR A CA 1
ATOM 736 C C . THR A 1 91 ? 6.115 -3.345 14.145 1.00 92.62 91 THR A C 1
ATOM 738 O O . THR A 1 91 ? 7.341 -3.464 14.266 1.00 92.62 91 THR A O 1
ATOM 741 N N . TYR A 1 92 ? 5.495 -2.211 14.436 1.00 91.44 92 TYR A N 1
ATOM 742 C CA . TYR A 1 92 ? 6.184 -1.018 14.897 1.00 91.44 92 TYR A CA 1
ATOM 743 C C . TYR A 1 92 ? 5.686 -0.647 16.291 1.00 91.44 92 TYR A C 1
ATOM 745 O O . TYR A 1 92 ? 4.501 -0.337 16.441 1.00 91.44 92 TYR A O 1
ATOM 753 N N . PRO A 1 93 ? 6.554 -0.694 17.318 1.00 87.19 93 PRO A N 1
ATOM 754 C CA . PRO A 1 93 ? 6.178 -0.228 18.642 1.00 87.19 93 PRO A CA 1
ATOM 755 C C . PRO A 1 93 ? 6.006 1.293 18.633 1.00 87.19 93 PRO A C 1
ATOM 757 O O . PRO A 1 93 ? 6.596 1.994 17.805 1.00 87.19 93 PRO A O 1
ATOM 760 N N . ASN A 1 94 ? 5.221 1.809 19.576 1.00 75.94 94 ASN A N 1
ATOM 761 C CA . ASN A 1 94 ? 5.234 3.240 19.850 1.00 75.94 94 ASN A CA 1
ATOM 762 C C . ASN A 1 94 ? 6.627 3.642 20.371 1.00 75.94 94 ASN A C 1
ATOM 764 O O . ASN A 1 94 ? 7.218 2.915 21.175 1.00 75.94 94 ASN A O 1
ATOM 768 N N . ALA A 1 95 ? 7.149 4.784 19.921 1.00 62.75 95 ALA A N 1
ATOM 769 C CA . ALA A 1 95 ? 8.439 5.332 20.333 1.00 62.75 95 ALA A CA 1
ATOM 770 C C . ALA A 1 95 ? 8.380 5.796 21.804 1.00 62.75 95 ALA A C 1
ATOM 772 O O . ALA A 1 95 ? 8.320 6.984 22.096 1.00 62.75 95 ALA A O 1
ATOM 773 N N . GLY A 1 96 ? 8.325 4.846 22.742 1.00 53.25 96 GLY A N 1
ATOM 774 C CA . GLY A 1 96 ? 8.243 5.118 24.179 1.00 53.25 96 GLY A CA 1
ATOM 775 C C . GLY A 1 96 ? 7.552 4.039 25.019 1.00 53.25 96 GLY A C 1
ATOM 776 O O . GLY A 1 96 ? 7.844 3.944 26.206 1.00 53.25 96 GLY A O 1
ATOM 777 N N . SER A 1 97 ? 6.695 3.185 24.441 1.00 53.94 97 SER A N 1
ATOM 778 C CA . SER A 1 97 ? 6.070 2.065 25.167 1.00 53.94 97 SER A CA 1
ATOM 779 C C . SER A 1 97 ? 6.389 0.737 24.477 1.00 53.94 97 SER A C 1
ATOM 781 O O . SER A 1 97 ? 5.756 0.321 23.510 1.00 53.94 97 SER A O 1
ATOM 783 N N . GLY A 1 98 ? 7.428 0.057 24.966 1.00 54.41 98 GLY A N 1
ATOM 784 C CA . GLY A 1 98 ? 8.002 -1.152 24.356 1.00 54.41 98 GLY A CA 1
ATOM 785 C C . GLY A 1 98 ? 7.099 -2.393 24.311 1.00 54.41 98 GLY A C 1
ATOM 786 O O . GLY A 1 98 ? 7.599 -3.479 24.043 1.00 54.41 98 GLY A O 1
ATOM 787 N N . THR A 1 99 ? 5.798 -2.268 24.579 1.00 64.56 99 THR A N 1
ATOM 788 C CA . THR A 1 99 ? 4.857 -3.396 24.659 1.00 64.56 99 THR A CA 1
ATOM 789 C C . THR A 1 99 ? 3.653 -3.281 23.727 1.00 64.56 99 THR A C 1
ATOM 791 O O . THR A 1 99 ? 2.989 -4.288 23.500 1.00 64.56 99 THR A O 1
ATOM 794 N N . THR A 1 100 ? 3.354 -2.100 23.170 1.00 79.12 100 THR A N 1
ATOM 795 C CA . THR A 1 100 ? 2.141 -1.904 22.354 1.00 79.12 100 THR A CA 1
ATOM 796 C C . THR A 1 100 ? 2.493 -1.676 20.887 1.00 79.12 100 THR A C 1
ATOM 798 O O . THR A 1 100 ? 3.262 -0.777 20.543 1.00 79.12 100 THR A O 1
ATOM 801 N N . GLU A 1 101 ? 1.922 -2.505 20.015 1.00 85.50 101 GLU A N 1
ATOM 802 C CA . GLU A 1 101 ? 2.016 -2.356 18.563 1.00 85.50 101 GLU A CA 1
ATOM 803 C C . GLU A 1 101 ? 1.204 -1.135 18.117 1.00 85.50 101 GLU A C 1
ATOM 805 O O . GLU A 1 101 ? -0.009 -1.098 18.308 1.00 85.50 101 GLU A O 1
ATOM 810 N N . HIS A 1 102 ? 1.873 -0.146 17.526 1.00 90.88 102 HIS A N 1
ATOM 811 C CA . HIS A 1 102 ? 1.244 1.090 17.060 1.00 90.88 102 HIS A CA 1
ATOM 812 C C . HIS A 1 102 ? 0.839 0.989 15.590 1.00 90.88 102 HIS A C 1
ATOM 814 O O . HIS A 1 102 ? -0.285 1.322 15.230 1.00 90.88 102 HIS A O 1
ATOM 820 N N . VAL A 1 103 ? 1.741 0.471 14.749 1.00 94.56 103 VAL A N 1
ATOM 821 C CA . VAL A 1 103 ? 1.483 0.212 13.327 1.00 94.56 103 VAL A CA 1
ATOM 822 C C . VAL A 1 103 ? 1.886 -1.212 12.977 1.00 94.56 103 VAL A C 1
ATOM 824 O O . VAL A 1 103 ? 2.941 -1.694 13.396 1.00 94.56 103 VAL A O 1
ATOM 827 N N . LYS A 1 104 ? 1.058 -1.870 12.172 1.00 95.69 104 LYS A N 1
ATOM 828 C CA . LYS A 1 104 ? 1.301 -3.185 11.596 1.00 95.69 104 LYS A CA 1
ATOM 829 C C . LYS A 1 104 ? 1.286 -3.102 10.081 1.00 95.69 104 LYS A C 1
ATOM 83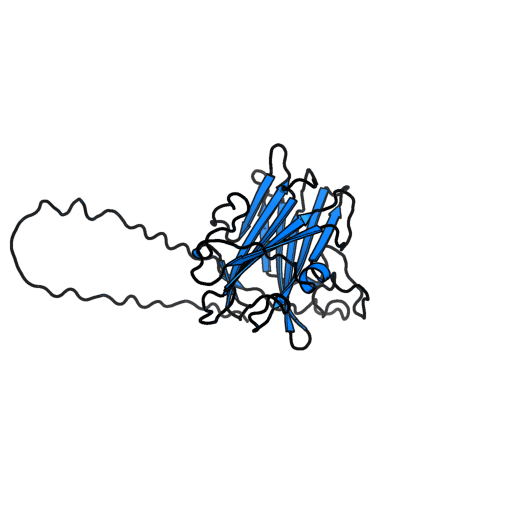1 O O . LYS A 1 104 ? 0.276 -2.734 9.493 1.00 95.69 104 LYS A O 1
ATOM 836 N N . PHE A 1 105 ? 2.376 -3.511 9.452 1.00 96.94 105 PHE A N 1
ATOM 837 C CA . PHE A 1 105 ? 2.403 -3.797 8.024 1.00 96.94 105 PHE A CA 1
ATOM 838 C C . PHE A 1 105 ? 2.174 -5.291 7.786 1.00 96.94 105 PHE A C 1
ATOM 840 O O 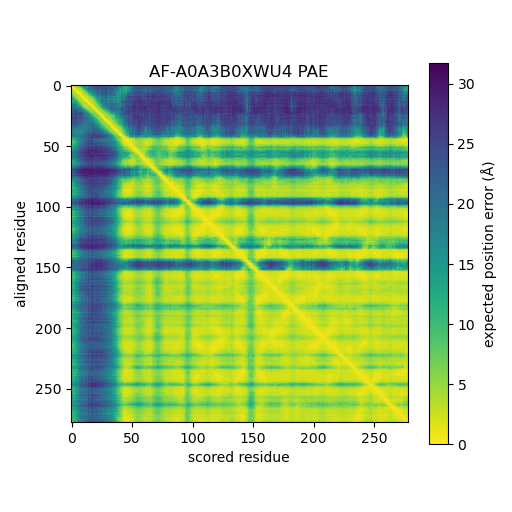. PHE A 1 105 ? 2.714 -6.116 8.529 1.00 96.94 105 PHE A O 1
ATOM 847 N N . ARG A 1 106 ? 1.404 -5.641 6.751 1.00 97.12 106 ARG A N 1
ATOM 848 C CA . ARG A 1 106 ? 1.221 -7.012 6.256 1.00 97.12 106 ARG A CA 1
ATOM 849 C C . ARG A 1 106 ? 1.326 -7.053 4.737 1.00 97.12 106 ARG A C 1
ATOM 851 O O . ARG A 1 106 ? 0.816 -6.152 4.072 1.00 97.12 106 ARG A O 1
ATOM 858 N N . ALA A 1 107 ? 1.907 -8.127 4.206 1.00 97.38 107 ALA A N 1
ATOM 859 C CA . ALA A 1 107 ? 1.915 -8.393 2.774 1.00 97.38 107 ALA A CA 1
ATOM 860 C C . ALA A 1 107 ? 1.691 -9.873 2.432 1.00 97.38 107 ALA A C 1
ATOM 862 O O . ALA A 1 107 ? 2.174 -10.775 3.121 1.00 97.38 107 ALA A O 1
ATOM 863 N N . LEU A 1 108 ? 0.967 -10.096 1.339 1.00 96.50 108 LEU A N 1
ATOM 864 C CA . LEU A 1 108 ? 0.739 -11.383 0.682 1.00 96.50 108 LEU A CA 1
ATOM 865 C C . LEU A 1 108 ? 0.780 -11.183 -0.836 1.00 96.50 108 LEU A C 1
ATOM 867 O O . LEU A 1 108 ? 0.536 -10.074 -1.309 1.00 96.50 108 LEU A O 1
ATOM 871 N N . HIS A 1 109 ? 0.995 -12.250 -1.603 1.00 96.00 109 HIS A N 1
ATOM 872 C CA . HIS A 1 109 ? 0.764 -12.230 -3.052 1.00 96.00 109 HIS A CA 1
ATOM 873 C C . HIS A 1 109 ? -0.085 -13.417 -3.506 1.00 96.00 109 HIS A C 1
ATOM 875 O O . HIS A 1 109 ? -0.136 -14.456 -2.843 1.00 96.00 109 HIS A O 1
ATOM 881 N N . ARG A 1 110 ? -0.797 -13.282 -4.623 1.00 93.75 110 ARG A N 1
ATOM 882 C CA . ARG A 1 110 ? -1.508 -14.402 -5.244 1.00 93.75 110 ARG A CA 1
ATOM 883 C C . ARG A 1 110 ? -1.819 -14.127 -6.703 1.00 93.75 110 ARG A C 1
ATOM 885 O O . ARG A 1 110 ? -2.209 -13.026 -7.069 1.00 93.75 110 ARG A O 1
ATOM 892 N N . GLU A 1 111 ? -1.741 -15.179 -7.498 1.00 92.56 111 GLU A N 1
ATOM 893 C CA . GLU A 1 111 ? -2.310 -15.230 -8.838 1.00 92.56 111 GLU A CA 1
ATOM 894 C C . GLU A 1 111 ? -3.835 -15.437 -8.782 1.00 92.56 111 GLU A C 1
ATOM 896 O O . GLU A 1 111 ? -4.331 -16.401 -8.186 1.00 92.56 111 GLU A O 1
ATOM 901 N N . GLU A 1 112 ? -4.575 -14.521 -9.401 1.00 89.12 112 GLU A N 1
ATOM 902 C CA . GLU A 1 112 ? -6.007 -14.637 -9.667 1.00 89.12 112 GLU A CA 1
ATOM 903 C C . GLU A 1 112 ? -6.228 -14.582 -11.185 1.00 89.12 112 GLU A C 1
ATOM 905 O O . GLU A 1 112 ? -5.958 -13.571 -11.836 1.00 89.12 112 GLU A O 1
ATOM 910 N N . GLY A 1 113 ? -6.699 -15.686 -11.771 1.00 88.44 113 GLY A N 1
ATOM 911 C CA . GLY A 1 113 ? -6.724 -15.822 -13.227 1.00 88.44 113 GLY A CA 1
ATOM 912 C C . GLY A 1 113 ? -5.300 -15.873 -13.779 1.00 88.44 113 GLY A C 1
ATOM 913 O O . GLY A 1 113 ? -4.535 -16.735 -13.373 1.00 88.44 113 GLY A O 1
ATOM 914 N N . SER A 1 114 ? -4.958 -14.954 -14.683 1.00 88.88 114 SER A N 1
ATOM 915 C CA . SER A 1 114 ? -3.617 -14.821 -15.278 1.00 88.88 114 SER A CA 1
ATOM 916 C C . SER A 1 114 ? -2.841 -13.611 -14.748 1.00 88.88 114 SER A C 1
ATOM 918 O O . SER A 1 114 ? -1.885 -13.163 -15.378 1.00 88.88 114 SER A O 1
ATOM 920 N N . THR A 1 115 ? -3.319 -12.985 -13.671 1.00 91.25 115 THR A N 1
ATOM 921 C CA . THR A 1 115 ? -2.724 -11.772 -13.107 1.00 91.25 115 THR A CA 1
ATOM 922 C C . THR A 1 115 ? -2.301 -12.037 -11.674 1.00 91.25 115 THR A C 1
ATOM 924 O O . THR A 1 115 ? -3.079 -12.544 -10.864 1.00 91.25 115 THR A O 1
ATOM 927 N N . GLU A 1 116 ? -1.062 -11.686 -11.357 1.00 93.62 116 GLU A N 1
ATOM 928 C CA . GLU A 1 116 ? -0.566 -11.709 -9.992 1.00 93.62 116 GLU A CA 1
ATOM 929 C C . GLU A 1 116 ? -0.902 -10.392 -9.281 1.00 93.62 116 GLU A C 1
ATOM 931 O O . GLU A 1 116 ? -0.918 -9.305 -9.863 1.00 93.62 116 GLU A O 1
ATOM 936 N N . TYR A 1 117 ? -1.248 -10.503 -8.005 1.00 95.62 117 TYR A N 1
ATOM 937 C CA . TYR A 1 117 ? -1.624 -9.380 -7.167 1.00 95.62 117 TYR A CA 1
ATOM 938 C C . TYR A 1 117 ? -0.823 -9.398 -5.876 1.00 95.62 117 TYR A C 1
ATOM 940 O O . TYR A 1 117 ? -0.651 -10.456 -5.269 1.00 95.62 117 TYR A O 1
ATOM 948 N N . LEU A 1 118 ? -0.401 -8.216 -5.426 1.00 96.88 118 LEU A N 1
ATOM 949 C CA . LEU A 1 118 ? 0.097 -8.007 -4.069 1.00 96.88 118 LEU A CA 1
ATOM 950 C C . LEU A 1 118 ? -1.024 -7.442 -3.203 1.00 96.88 118 LEU A C 1
ATOM 952 O O . LEU A 1 118 ? -1.722 -6.516 -3.604 1.00 96.88 118 LEU A O 1
ATOM 956 N N . TYR A 1 119 ? -1.166 -7.967 -1.997 1.00 96.69 119 TYR A N 1
ATOM 957 C CA . TYR A 1 119 ? -2.135 -7.534 -0.998 1.00 96.69 119 TYR A CA 1
ATOM 958 C C . TYR A 1 119 ? -1.350 -6.905 0.138 1.00 96.69 119 TYR A C 1
ATOM 960 O O . TYR A 1 119 ? -0.606 -7.600 0.827 1.00 96.69 119 TYR A O 1
ATOM 968 N N . LEU A 1 120 ? -1.503 -5.599 0.319 1.00 97.88 120 LEU A N 1
ATOM 969 C CA . LEU A 1 120 ? -0.769 -4.810 1.300 1.00 97.88 120 LEU A CA 1
ATOM 970 C C . LEU A 1 120 ? -1.739 -4.219 2.319 1.00 97.88 120 LEU A C 1
ATOM 972 O O . LEU A 1 120 ? -2.842 -3.803 1.966 1.00 97.88 120 LEU A O 1
ATOM 976 N N . SER A 1 121 ? -1.334 -4.190 3.584 1.00 97.69 121 SER A N 1
ATOM 977 C CA . SER A 1 121 ? -2.118 -3.607 4.672 1.00 97.69 121 SER A CA 1
ATOM 978 C C . SER A 1 121 ? -1.208 -2.851 5.619 1.00 97.69 121 SER A C 1
ATOM 980 O O . SER A 1 121 ? -0.234 -3.409 6.125 1.00 97.69 121 SER A O 1
ATOM 982 N N . TRP A 1 122 ? -1.555 -1.592 5.864 1.00 97.75 122 TRP A N 1
ATOM 983 C CA . TRP A 1 122 ? -1.002 -0.773 6.934 1.00 97.75 122 TRP A CA 1
ATOM 984 C C . TRP A 1 122 ? -2.116 -0.523 7.933 1.00 97.75 122 TRP A C 1
ATOM 986 O O . TRP A 1 122 ? -3.091 0.151 7.612 1.00 97.75 122 TRP A O 1
ATOM 996 N N . TYR A 1 123 ? -1.982 -1.097 9.121 1.00 96.25 123 TYR A N 1
ATOM 997 C CA . TYR A 1 123 ? -2.950 -0.981 10.196 1.00 96.25 123 TYR A CA 1
ATOM 998 C C . TYR A 1 123 ? -2.342 -0.200 11.356 1.00 96.25 123 TYR A C 1
ATOM 1000 O O . TYR A 1 123 ? -1.470 -0.698 12.068 1.00 96.25 123 TYR A O 1
ATOM 1008 N N . THR A 1 124 ? -2.820 1.022 11.545 1.00 95.00 124 THR A N 1
ATOM 1009 C CA . THR A 1 124 ? -2.507 1.866 12.691 1.00 95.00 124 THR A CA 1
ATOM 1010 C C . THR A 1 124 ? -3.480 1.547 13.817 1.00 95.00 124 THR A C 1
ATOM 1012 O O . THR A 1 124 ? -4.630 1.970 13.780 1.00 95.00 124 THR A O 1
ATOM 1015 N N . LYS A 1 125 ? -3.015 0.792 14.814 1.00 92.19 125 LYS A N 1
ATOM 1016 C CA . LYS A 1 125 ? -3.807 0.324 15.965 1.00 92.19 125 LYS A CA 1
ATOM 1017 C C . LYS A 1 125 ? -4.061 1.399 17.009 1.00 92.19 125 LYS A C 1
ATOM 1019 O O . LYS A 1 125 ? -5.005 1.289 17.778 1.00 92.19 125 LYS A O 1
ATOM 1024 N N . VAL A 1 126 ? -3.176 2.389 17.062 1.00 86.38 126 VAL A N 1
ATOM 1025 C CA . VAL A 1 126 ? -3.279 3.526 17.969 1.00 86.38 126 VAL A CA 1
ATOM 1026 C C . VAL A 1 126 ? -3.021 4.777 17.141 1.00 86.38 126 VAL A C 1
ATOM 1028 O O . VAL A 1 126 ? -1.924 4.998 16.643 1.00 86.38 126 VAL A O 1
ATOM 1031 N N . ALA A 1 127 ? -4.060 5.574 16.946 1.00 85.00 127 ALA A N 1
ATOM 1032 C CA . ALA A 1 127 ? -4.049 6.838 16.233 1.00 85.00 127 ALA A CA 1
ATOM 1033 C C . ALA A 1 127 ? -4.796 7.856 17.102 1.00 85.00 127 ALA A C 1
ATOM 1035 O O . ALA A 1 127 ? -6.002 8.035 16.928 1.00 85.00 127 ALA A O 1
ATOM 1036 N N . PRO A 1 128 ? -4.110 8.530 18.046 1.00 79.88 128 PRO A N 1
ATOM 1037 C CA . PRO A 1 128 ? -4.773 9.414 19.009 1.00 79.88 128 PRO A CA 1
ATOM 1038 C C . PRO A 1 128 ? -5.546 10.553 18.330 1.00 79.88 128 PRO A C 1
ATOM 1040 O O . PRO A 1 128 ? -6.455 11.130 18.921 1.00 79.88 128 PRO A O 1
ATOM 1043 N N . PHE A 1 129 ? -5.196 10.865 17.080 1.00 83.25 129 PHE A N 1
ATOM 1044 C CA . PHE A 1 129 ? -5.897 11.825 16.248 1.00 83.25 129 PHE A CA 1
ATOM 1045 C C . PHE A 1 129 ? -6.041 11.275 14.829 1.00 83.25 129 PHE A C 1
ATOM 1047 O O . PHE A 1 129 ? -5.056 10.881 14.206 1.00 83.25 129 PHE A O 1
ATOM 1054 N N . VAL A 1 130 ? -7.252 11.333 14.280 1.00 82.44 130 VAL A N 1
ATOM 1055 C CA . VAL A 1 130 ? -7.488 11.205 12.838 1.00 82.44 130 VAL A CA 1
ATOM 1056 C C . VAL A 1 130 ? -7.738 12.611 12.301 1.00 82.44 130 VAL A C 1
ATOM 1058 O O . VAL A 1 130 ? -8.538 13.368 12.842 1.00 82.44 130 VAL A O 1
ATOM 1061 N N . SER A 1 131 ? -7.002 12.998 11.265 1.00 81.88 131 SER A N 1
ATOM 1062 C CA . SER A 1 131 ? -7.050 14.334 10.669 1.00 81.88 131 SER A CA 1
ATOM 1063 C C . SER A 1 131 ? -6.878 14.251 9.162 1.00 81.88 131 SER A C 1
ATOM 1065 O O . SER A 1 131 ? -6.020 13.495 8.702 1.00 81.88 131 SER A O 1
ATOM 1067 N N . LEU A 1 132 ? -7.597 15.110 8.440 1.00 80.38 132 LEU A N 1
ATOM 1068 C CA . LEU A 1 132 ? -7.533 15.243 6.979 1.00 80.38 132 LEU A CA 1
ATOM 1069 C C . LEU A 1 132 ? -6.263 15.936 6.464 1.00 80.38 132 LEU A C 1
ATOM 1071 O O . LEU A 1 132 ? -6.020 15.966 5.269 1.00 80.38 132 LEU A O 1
ATOM 1075 N N . THR A 1 133 ? -5.476 16.567 7.335 1.00 69.88 133 THR A N 1
ATOM 1076 C CA . THR A 1 133 ? -4.346 17.409 6.927 1.00 69.88 133 THR A CA 1
ATOM 1077 C C . THR A 1 133 ? -3.035 16.632 6.919 1.00 69.88 133 THR A C 1
ATOM 1079 O O . THR A 1 133 ? -2.369 16.607 7.946 1.00 69.88 133 THR A O 1
ATOM 1082 N N . GLY A 1 134 ? -2.636 16.006 5.806 1.00 67.44 134 GLY A N 1
ATOM 1083 C CA . GLY A 1 134 ? -1.247 15.620 5.470 1.00 67.44 134 GLY A CA 1
ATOM 1084 C C . GLY A 1 134 ? -0.515 14.657 6.414 1.00 67.44 134 GLY A C 1
ATOM 1085 O O . GLY A 1 134 ? 0.668 14.379 6.225 1.00 67.44 134 GLY A O 1
ATOM 1086 N N . ASN A 1 135 ? -1.190 14.181 7.458 1.00 82.50 135 ASN A N 1
ATOM 1087 C CA . ASN A 1 135 ? -0.564 13.567 8.627 1.00 82.50 135 ASN A CA 1
ATOM 1088 C C . ASN A 1 135 ? -1.014 12.117 8.858 1.00 82.50 135 ASN A C 1
ATOM 1090 O O . ASN A 1 135 ? -0.374 11.425 9.643 1.00 82.50 135 ASN A O 1
ATOM 1094 N N . ASN A 1 136 ? -2.091 11.668 8.200 1.00 92.94 136 ASN A N 1
ATOM 1095 C CA . ASN A 1 136 ? -2.529 10.269 8.184 1.00 92.94 136 ASN A CA 1
ATOM 1096 C C . ASN A 1 136 ? -2.518 9.774 6.745 1.00 92.94 136 ASN A C 1
ATOM 1098 O O . ASN A 1 136 ? -3.473 9.973 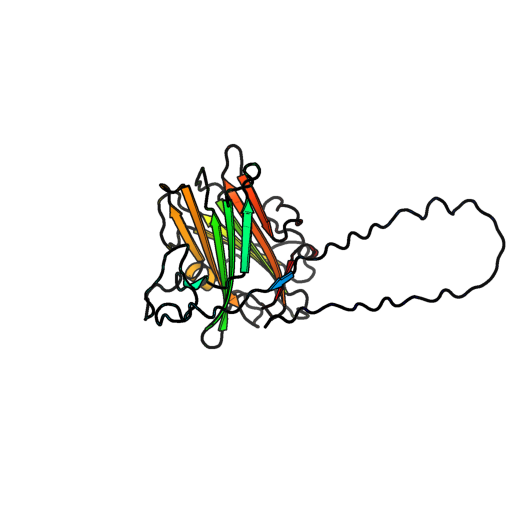5.991 1.00 92.94 136 ASN A O 1
ATOM 1102 N N . LEU A 1 137 ? -1.391 9.195 6.355 1.00 95.31 137 LEU A N 1
ATOM 1103 C CA . LEU A 1 137 ? -1.174 8.745 4.991 1.00 95.31 137 LEU A CA 1
ATOM 1104 C C . LEU A 1 137 ? -0.188 7.588 4.946 1.00 95.31 137 LEU A C 1
ATOM 1106 O O . LEU A 1 137 ? 0.576 7.349 5.884 1.00 95.31 137 LEU A O 1
ATOM 1110 N N . VAL A 1 138 ? -0.197 6.898 3.817 1.00 97.00 138 VAL A N 1
ATOM 1111 C CA . VAL A 1 138 ? 0.791 5.897 3.445 1.00 97.00 138 VAL A CA 1
ATOM 1112 C C . VAL A 1 138 ? 1.390 6.292 2.109 1.00 97.00 138 VAL A C 1
ATOM 1114 O O . VAL A 1 138 ? 0.669 6.533 1.146 1.00 97.00 138 VAL A O 1
ATOM 1117 N N . TRP A 1 139 ? 2.712 6.300 2.044 1.00 97.75 139 TRP A N 1
ATOM 1118 C CA . TRP A 1 139 ? 3.461 6.209 0.806 1.00 97.75 139 TRP A CA 1
ATOM 1119 C C . TRP A 1 139 ? 3.986 4.792 0.640 1.00 97.75 139 TRP A C 1
ATOM 1121 O O . TRP A 1 139 ? 4.497 4.204 1.591 1.00 97.75 139 TRP A O 1
ATOM 1131 N N . VAL A 1 140 ? 3.900 4.255 -0.571 1.00 98.06 140 VAL A N 1
ATOM 1132 C CA . VAL A 1 140 ? 4.510 2.978 -0.941 1.00 98.06 140 VAL A CA 1
ATOM 1133 C C . VAL A 1 140 ? 5.196 3.103 -2.292 1.00 98.06 140 VAL A C 1
ATOM 1135 O O . VAL A 1 140 ? 4.617 3.625 -3.240 1.00 98.06 140 VAL A O 1
ATOM 1138 N N . GLY A 1 141 ? 6.440 2.648 -2.374 1.00 96.81 141 GLY A N 1
ATOM 1139 C CA . GLY A 1 141 ? 7.253 2.650 -3.581 1.00 96.81 141 GLY A CA 1
ATOM 1140 C C . GLY A 1 141 ? 7.504 1.241 -4.101 1.00 96.81 141 GLY A C 1
ATOM 1141 O O . GLY A 1 141 ? 7.753 0.332 -3.310 1.00 96.81 141 GLY A O 1
ATOM 1142 N N . PHE A 1 142 ? 7.487 1.081 -5.424 1.00 96.00 142 PHE A N 1
ATOM 1143 C CA . PHE A 1 142 ? 7.913 -0.129 -6.130 1.00 96.00 142 PHE A CA 1
ATOM 1144 C C . PHE A 1 142 ? 8.906 0.248 -7.217 1.00 96.00 142 PHE A C 1
ATOM 1146 O O . PHE A 1 142 ? 8.691 1.212 -7.951 1.00 96.00 142 PHE A O 1
ATOM 1153 N N . SER A 1 143 ? 10.012 -0.475 -7.297 1.00 92.62 143 SER A N 1
ATOM 1154 C CA . SER A 1 143 ? 11.040 -0.249 -8.304 1.00 92.62 143 SER A CA 1
ATOM 1155 C C . SER A 1 143 ? 11.575 -1.581 -8.785 1.00 92.62 143 SER A C 1
ATOM 1157 O O . SER A 1 143 ? 11.769 -2.496 -7.988 1.00 92.62 143 SER A O 1
ATOM 1159 N N . ASN A 1 144 ? 11.810 -1.705 -10.085 1.00 85.44 144 ASN A N 1
ATOM 1160 C CA . ASN A 1 144 ? 12.407 -2.903 -10.646 1.00 85.44 144 ASN A CA 1
ATOM 1161 C C . ASN A 1 144 ? 13.829 -2.601 -11.141 1.00 85.44 144 ASN A C 1
ATOM 1163 O O . ASN A 1 144 ? 13.982 -2.218 -12.299 1.00 85.44 144 ASN A O 1
ATOM 1167 N N . PRO A 1 145 ? 14.868 -2.802 -10.306 1.00 64.19 145 PRO A N 1
ATOM 1168 C CA . PRO A 1 145 ? 16.235 -2.353 -10.597 1.00 64.19 145 PRO A CA 1
ATOM 1169 C C . PRO A 1 145 ? 16.889 -3.059 -11.797 1.00 64.19 145 PRO A C 1
ATOM 1171 O O . PRO A 1 145 ? 18.012 -2.731 -12.174 1.00 64.19 145 PRO A O 1
ATOM 1174 N N . SER A 1 146 ? 16.242 -4.087 -12.362 1.00 59.28 146 SER A N 1
ATOM 1175 C CA . SER A 1 146 ? 16.762 -4.877 -13.482 1.00 59.28 146 SER A CA 1
ATOM 1176 C C . SER A 1 146 ? 16.114 -4.519 -14.826 1.00 59.28 146 SER A C 1
ATOM 1178 O O . SER A 1 146 ? 16.391 -5.168 -15.837 1.00 59.28 146 SER A O 1
ATOM 1180 N N . ALA A 1 147 ? 15.253 -3.498 -14.883 1.00 53.84 147 ALA A N 1
ATOM 1181 C CA . ALA A 1 147 ? 14.553 -3.159 -16.113 1.00 53.84 147 ALA A CA 1
ATOM 1182 C C . ALA A 1 147 ? 15.483 -2.467 -17.131 1.00 53.84 147 ALA A C 1
ATOM 1184 O O . ALA A 1 147 ? 15.581 -1.250 -17.193 1.00 53.84 147 ALA A O 1
ATOM 1185 N N . VAL A 1 148 ? 16.079 -3.251 -18.035 1.00 52.38 148 VAL A N 1
ATOM 1186 C CA . VAL A 1 148 ? 16.735 -2.797 -19.287 1.00 52.38 148 VAL A CA 1
ATOM 1187 C C . VAL A 1 148 ? 15.703 -2.247 -20.305 1.00 52.38 148 VAL A C 1
ATOM 1189 O O . VAL A 1 148 ? 15.939 -2.205 -21.507 1.00 52.38 148 VAL A O 1
ATOM 1192 N N . PHE A 1 149 ? 14.507 -1.854 -19.860 1.00 48.59 149 PHE A N 1
ATOM 1193 C CA . PHE A 1 149 ? 13.343 -1.640 -20.721 1.00 48.59 149 PHE A CA 1
ATOM 1194 C C . PHE A 1 149 ? 12.809 -0.204 -20.626 1.00 48.59 149 PHE A C 1
ATOM 1196 O O . PHE A 1 149 ? 12.825 0.375 -19.544 1.00 48.59 149 PHE A O 1
ATOM 1203 N N . PRO A 1 150 ? 12.276 0.361 -21.725 1.00 50.53 150 PRO A N 1
ATOM 1204 C CA . PRO A 1 150 ? 11.724 1.714 -21.730 1.00 50.53 150 PRO A CA 1
ATOM 1205 C C . PRO A 1 150 ? 10.423 1.802 -20.907 1.00 50.53 150 PRO A C 1
ATOM 1207 O O . PRO A 1 150 ? 9.468 1.087 -21.195 1.00 50.53 150 PRO A O 1
ATOM 1210 N N . GLY A 1 151 ? 10.370 2.684 -19.903 1.00 56.72 151 GLY A N 1
ATOM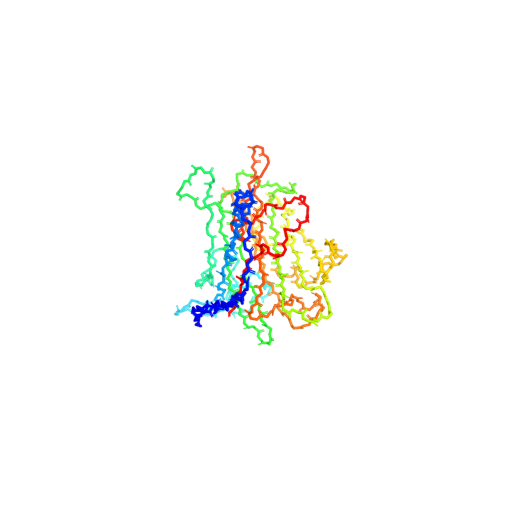 1211 C CA . GLY A 1 151 ? 9.194 2.949 -19.055 1.00 56.72 151 GLY A CA 1
ATOM 1212 C C . GLY A 1 151 ? 9.577 3.566 -17.699 1.00 56.72 151 GLY A C 1
ATOM 1213 O O . GLY A 1 151 ? 10.771 3.691 -17.411 1.00 56.72 151 GLY A O 1
ATOM 1214 N N . PRO A 1 152 ? 8.608 3.971 -16.850 1.00 58.66 152 PRO A N 1
ATOM 1215 C CA . PRO A 1 152 ? 8.916 4.312 -15.470 1.00 58.66 152 PRO A CA 1
ATOM 1216 C C . PRO A 1 152 ? 9.331 3.042 -14.724 1.00 58.66 152 PRO A C 1
ATOM 1218 O O . PRO A 1 152 ? 8.538 2.131 -14.507 1.00 58.66 152 PRO A O 1
ATOM 1221 N N . GLU A 1 153 ? 10.603 2.977 -14.351 1.00 78.88 153 GLU A N 1
ATOM 1222 C CA . GLU A 1 153 ? 11.173 1.864 -13.588 1.00 78.88 153 GLU A CA 1
ATOM 1223 C C . GLU A 1 153 ? 10.678 1.860 -12.144 1.00 78.88 153 GLU A C 1
ATOM 1225 O O . GLU A 1 153 ? 10.655 0.819 -11.488 1.00 78.88 153 GLU A O 1
ATOM 1230 N N . SER A 1 154 ? 10.303 3.042 -11.650 1.00 90.88 154 SER A N 1
ATOM 1231 C CA . SER A 1 154 ? 9.915 3.247 -10.265 1.00 90.88 154 SER A CA 1
ATOM 1232 C C . SER A 1 154 ? 8.628 4.046 -10.161 1.00 90.88 154 SER A C 1
ATOM 1234 O O . SER A 1 154 ? 8.429 5.048 -10.851 1.00 90.88 154 SER A O 1
ATOM 1236 N N . ILE A 1 155 ? 7.774 3.605 -9.253 1.00 94.69 155 ILE A N 1
ATOM 1237 C CA . ILE A 1 155 ? 6.501 4.222 -8.913 1.00 94.69 155 ILE A CA 1
ATOM 1238 C C . ILE A 1 155 ? 6.453 4.447 -7.405 1.00 94.69 155 ILE A C 1
ATOM 1240 O O . ILE A 1 155 ? 6.948 3.625 -6.635 1.00 94.69 155 ILE A O 1
ATOM 1244 N N . ALA A 1 156 ? 5.838 5.544 -6.986 1.00 96.69 156 ALA A N 1
ATOM 1245 C CA . ALA A 1 156 ? 5.418 5.782 -5.619 1.00 96.69 156 ALA A CA 1
ATOM 1246 C C . ALA A 1 156 ? 3.929 6.134 -5.597 1.00 96.69 156 ALA A C 1
ATOM 1248 O O . ALA A 1 156 ? 3.459 6.936 -6.400 1.00 96.69 156 ALA A O 1
ATOM 1249 N N . ILE A 1 157 ? 3.187 5.524 -4.684 1.00 97.62 157 ILE A N 1
ATOM 1250 C CA . ILE A 1 157 ? 1.753 5.720 -4.504 1.00 97.62 157 ILE A CA 1
ATOM 1251 C C . ILE A 1 157 ? 1.550 6.309 -3.115 1.00 97.62 157 ILE A C 1
ATOM 1253 O O . ILE A 1 157 ? 1.957 5.706 -2.121 1.00 97.62 157 ILE A O 1
ATOM 1257 N N . LYS A 1 158 ? 0.912 7.473 -3.055 1.00 97.12 158 LYS A N 1
ATOM 1258 C CA . LYS A 1 158 ? 0.406 8.096 -1.835 1.00 97.12 158 LYS A CA 1
ATOM 1259 C C . LYS A 1 158 ? -1.061 7.733 -1.675 1.00 97.12 158 LYS A C 1
ATOM 1261 O O . LYS A 1 158 ? -1.830 7.877 -2.622 1.00 97.12 158 LYS A O 1
ATOM 1266 N N . ILE A 1 159 ? -1.453 7.329 -0.476 1.00 97.12 159 ILE A N 1
ATOM 1267 C CA . ILE A 1 159 ? -2.848 7.161 -0.077 1.00 97.12 159 ILE A CA 1
ATOM 1268 C C . ILE A 1 159 ? -3.047 7.945 1.215 1.00 97.12 159 ILE A C 1
ATOM 1270 O O . ILE A 1 159 ? -2.449 7.626 2.241 1.00 97.12 159 ILE A O 1
ATOM 1274 N N . GLU A 1 160 ? -3.864 8.988 1.156 1.00 95.75 160 GLU A N 1
ATOM 1275 C CA . GLU A 1 160 ? -4.165 9.880 2.276 1.00 95.75 160 GLU A CA 1
ATOM 1276 C C . GLU A 1 160 ? -5.631 9.741 2.683 1.00 95.75 160 GLU A C 1
ATOM 1278 O O . GLU A 1 160 ? -6.502 9.603 1.824 1.00 95.75 160 GLU A O 1
ATOM 1283 N N . LEU A 1 161 ? -5.919 9.761 3.987 1.00 95.44 161 LEU A N 1
ATOM 1284 C CA . LEU A 1 161 ? -7.301 9.703 4.465 1.00 95.44 161 LEU A CA 1
ATOM 1285 C C . LEU A 1 161 ? -8.061 10.977 4.070 1.00 95.44 161 LEU A C 1
ATOM 1287 O O . LEU A 1 161 ? -7.603 12.085 4.335 1.00 95.44 161 LEU A O 1
ATOM 1291 N N . ASN A 1 162 ? -9.256 10.811 3.502 1.00 95.12 162 ASN A N 1
ATOM 1292 C CA . ASN A 1 162 ? -10.152 11.913 3.126 1.00 95.12 162 ASN A CA 1
ATOM 1293 C C . ASN A 1 162 ? -11.403 11.996 4.020 1.00 95.12 162 ASN A C 1
ATOM 1295 O O . ASN A 1 162 ? -12.371 12.684 3.711 1.00 95.12 162 ASN A O 1
ATOM 1299 N N . SER A 1 163 ? -11.411 11.254 5.125 1.00 94.44 163 SER A N 1
ATOM 1300 C CA . SER A 1 163 ? -12.468 11.292 6.131 1.00 94.44 163 SER A CA 1
ATOM 1301 C C . SER A 1 163 ? -11.860 11.195 7.526 1.00 94.44 163 SER A C 1
ATOM 1303 O O . SER A 1 163 ? -10.761 10.674 7.710 1.00 94.44 163 SER A O 1
ATOM 1305 N N . ILE A 1 164 ? -12.590 11.725 8.502 1.00 93.19 164 ILE A N 1
ATOM 1306 C CA . ILE A 1 164 ? -12.328 11.556 9.939 1.00 93.19 164 ILE A CA 1
ATOM 1307 C C . ILE A 1 164 ? -13.476 10.812 10.634 1.00 93.19 164 ILE A C 1
ATOM 1309 O O . ILE A 1 164 ? -13.398 10.557 11.829 1.00 93.19 164 ILE A O 1
ATOM 1313 N N . ALA A 1 165 ? -14.549 10.503 9.899 1.00 95.31 165 ALA A N 1
ATOM 1314 C CA . ALA A 1 165 ? -15.682 9.730 10.389 1.00 95.31 165 ALA A CA 1
ATOM 1315 C C . ALA A 1 165 ? -15.416 8.233 10.220 1.00 95.31 165 ALA A C 1
ATOM 1317 O O . ALA A 1 165 ? -14.602 7.856 9.376 1.00 95.31 165 ALA A O 1
ATOM 1318 N N . ASP A 1 166 ? -16.149 7.395 10.952 1.00 94.88 166 ASP A N 1
ATOM 1319 C CA . ASP A 1 166 ? -16.022 5.940 10.853 1.00 94.88 166 ASP A CA 1
ATOM 1320 C C . ASP A 1 166 ? -16.151 5.458 9.401 1.00 94.88 166 ASP A C 1
ATOM 1322 O O . ASP A 1 166 ? -17.039 5.886 8.660 1.00 94.88 166 ASP A O 1
ATOM 1326 N N . GLN A 1 167 ? -15.233 4.589 8.982 1.00 94.56 167 GLN A N 1
ATOM 1327 C CA . GLN A 1 167 ? -15.191 3.995 7.647 1.00 94.56 167 GLN A CA 1
ATOM 1328 C C . GLN A 1 167 ? -14.995 2.491 7.769 1.00 94.56 167 GLN A C 1
ATOM 1330 O O . GLN A 1 167 ? -14.161 2.030 8.550 1.00 94.56 167 GLN A O 1
ATOM 1335 N N . VAL A 1 168 ? -15.695 1.738 6.928 1.00 92.19 168 VAL A N 1
ATOM 1336 C CA . VAL A 1 168 ? -15.488 0.300 6.759 1.00 92.19 168 VAL A CA 1
ATOM 1337 C C . VAL A 1 168 ? -15.284 0.046 5.278 1.00 92.19 168 VAL A C 1
ATOM 1339 O O . VAL A 1 168 ? -16.173 0.347 4.484 1.00 92.19 168 VAL A O 1
ATOM 1342 N N . ALA A 1 169 ? -14.095 -0.443 4.919 1.00 91.44 169 ALA A N 1
ATOM 1343 C CA . ALA A 1 169 ? -13.715 -0.795 3.554 1.00 91.44 169 ALA A CA 1
ATOM 1344 C C . ALA A 1 169 ? -14.177 0.231 2.500 1.00 91.44 169 ALA A C 1
ATOM 1346 O O . ALA A 1 169 ? -14.753 -0.137 1.476 1.00 91.44 169 ALA A O 1
ATOM 1347 N N . SER A 1 170 ? -13.955 1.524 2.750 1.00 93.00 170 SER A N 1
ATOM 1348 C CA . SER A 1 170 ? -14.520 2.597 1.924 1.00 93.00 170 SER A CA 1
ATOM 1349 C C . SER A 1 170 ? -13.490 3.234 0.991 1.00 93.00 170 SER A C 1
ATOM 1351 O O . SER A 1 170 ? -12.277 3.073 1.156 1.00 93.00 170 SER A O 1
ATOM 1353 N N . SER A 1 171 ? -13.975 4.012 0.019 1.00 94.12 171 SER A N 1
ATOM 1354 C CA . SER A 1 171 ? -13.141 4.843 -0.860 1.00 94.12 171 SER A CA 1
ATOM 1355 C C . SER A 1 171 ? -12.858 6.243 -0.289 1.00 94.12 171 SER A C 1
ATOM 1357 O O . SER A 1 171 ? -12.604 7.176 -1.044 1.00 94.12 171 SER A O 1
ATOM 1359 N N . ALA A 1 172 ? -12.894 6.423 1.037 1.00 93.50 172 ALA A N 1
ATOM 1360 C CA . ALA A 1 172 ? -12.659 7.713 1.696 1.00 93.50 172 ALA A CA 1
ATOM 1361 C C . ALA A 1 172 ? -11.163 8.082 1.785 1.00 93.50 172 ALA A C 1
ATOM 1363 O O . ALA A 1 172 ? -10.607 8.283 2.867 1.00 93.50 172 ALA A O 1
ATOM 1364 N N . HIS A 1 173 ? -10.505 8.164 0.632 1.00 94.88 173 HIS A N 1
ATOM 1365 C CA . HIS A 1 173 ? -9.083 8.455 0.505 1.00 94.88 173 HIS A CA 1
ATOM 1366 C C . HIS A 1 173 ? -8.780 9.283 -0.749 1.00 94.88 173 HIS A C 1
ATOM 1368 O O . HIS A 1 173 ? -9.574 9.335 -1.685 1.00 94.88 173 HIS A O 1
ATOM 1374 N N . ILE A 1 174 ? -7.619 9.934 -0.754 1.00 95.38 174 ILE A N 1
ATOM 1375 C CA . ILE A 1 174 ? -7.038 10.617 -1.913 1.00 95.38 174 ILE A CA 1
ATOM 1376 C C . ILE A 1 174 ? -5.810 9.820 -2.345 1.00 95.38 174 ILE A C 1
ATOM 1378 O O . ILE A 1 174 ? -4.975 9.470 -1.507 1.00 95.38 174 ILE A O 1
ATOM 1382 N N . ILE A 1 175 ? -5.705 9.537 -3.644 1.00 96.94 175 ILE A N 1
ATOM 1383 C CA . ILE A 1 175 ? -4.546 8.866 -4.238 1.00 96.94 175 ILE A CA 1
ATOM 1384 C C . ILE A 1 175 ? -3.747 9.876 -5.053 1.00 96.94 175 ILE A C 1
ATOM 1386 O O . ILE A 1 175 ? -4.307 10.597 -5.875 1.00 96.94 175 ILE A O 1
ATOM 1390 N N . GLU A 1 176 ? -2.434 9.873 -4.867 1.00 96.56 176 GLU A N 1
ATOM 1391 C CA . GLU A 1 176 ? -1.484 10.522 -5.768 1.00 96.56 176 GLU A CA 1
ATOM 1392 C C . GLU A 1 176 ? -0.477 9.471 -6.228 1.00 96.56 176 GLU A C 1
ATOM 1394 O O . GLU A 1 176 ? -0.015 8.648 -5.434 1.00 96.56 176 GLU A O 1
ATOM 1399 N N . VAL A 1 177 ? -0.138 9.484 -7.514 1.00 96.94 177 VAL A N 1
ATOM 1400 C CA . VAL A 1 177 ? 0.872 8.585 -8.065 1.00 96.94 177 VAL A CA 1
ATOM 1401 C C . VAL A 1 177 ? 2.018 9.411 -8.609 1.00 96.94 177 VAL A C 1
ATOM 1403 O O . VAL A 1 177 ? 1.810 10.397 -9.312 1.00 96.94 177 VAL A O 1
ATOM 1406 N N . ARG A 1 178 ? 3.236 8.996 -8.281 1.00 95.94 178 ARG A N 1
ATOM 1407 C CA . ARG A 1 178 ? 4.463 9.550 -8.834 1.00 95.94 178 ARG A CA 1
ATOM 1408 C C . ARG A 1 178 ? 5.237 8.471 -9.555 1.00 95.94 178 ARG A C 1
ATOM 1410 O O . ARG A 1 178 ? 5.344 7.349 -9.066 1.00 95.94 178 ARG A O 1
ATOM 1417 N N . THR A 1 179 ? 5.836 8.825 -10.678 1.00 94.12 179 THR A N 1
ATOM 1418 C CA . THR A 1 179 ? 6.715 7.940 -11.434 1.00 94.12 179 THR A CA 1
ATOM 1419 C C . THR A 1 179 ? 8.089 8.560 -11.602 1.00 94.12 179 THR A C 1
ATOM 1421 O O . THR A 1 179 ? 8.282 9.776 -11.523 1.00 94.12 179 THR A O 1
ATOM 1424 N N . ARG A 1 180 ? 9.082 7.698 -11.796 1.00 90.50 180 ARG A N 1
ATOM 1425 C CA . ARG A 1 180 ? 10.447 8.093 -12.115 1.00 90.50 180 ARG A CA 1
ATOM 1426 C C . ARG A 1 180 ? 10.986 7.159 -13.189 1.00 90.50 180 ARG A C 1
ATOM 1428 O O . ARG A 1 180 ? 11.071 5.946 -12.991 1.00 90.50 180 ARG A O 1
ATOM 1435 N N . ALA A 1 181 ? 11.326 7.740 -14.336 1.00 85.75 181 ALA A N 1
ATOM 1436 C CA . ALA A 1 181 ? 11.992 7.031 -15.421 1.00 85.75 181 ALA A CA 1
ATOM 1437 C C . ALA A 1 181 ? 13.437 6.675 -15.044 1.00 85.75 181 ALA A C 1
ATOM 1439 O O . ALA A 1 181 ? 14.065 7.355 -14.226 1.00 85.75 181 ALA A O 1
ATOM 1440 N N . THR A 1 182 ? 13.977 5.630 -15.670 1.00 77.94 182 THR A N 1
ATOM 1441 C CA . THR A 1 182 ? 15.374 5.218 -15.492 1.00 77.94 182 THR A CA 1
ATOM 1442 C C . THR A 1 182 ? 16.323 6.381 -15.772 1.00 77.94 182 THR A C 1
ATOM 1444 O O . THR A 1 182 ? 16.224 7.054 -16.797 1.00 77.94 182 THR A O 1
ATOM 1447 N N . GLY A 1 183 ? 17.239 6.642 -14.839 1.00 77.31 183 GLY A N 1
ATOM 1448 C CA . GLY A 1 183 ? 18.222 7.724 -14.947 1.00 77.31 183 GLY A CA 1
ATOM 1449 C C . GLY A 1 183 ? 17.669 9.142 -14.751 1.00 77.31 183 GLY A C 1
ATOM 1450 O O . GLY A 1 183 ? 18.455 10.086 -14.700 1.00 77.31 183 GLY A O 1
ATOM 1451 N N . ALA A 1 184 ? 16.353 9.324 -14.592 1.00 85.38 184 ALA A N 1
ATOM 1452 C CA . ALA A 1 184 ? 15.787 10.634 -14.286 1.00 85.38 184 ALA A CA 1
ATOM 1453 C C . ALA A 1 184 ? 16.177 11.075 -12.867 1.00 85.38 184 ALA A C 1
ATOM 1455 O O . ALA A 1 184 ? 16.237 10.260 -11.945 1.00 85.38 184 ALA A O 1
ATOM 1456 N N . ALA A 1 185 ? 16.411 12.371 -12.663 1.00 84.19 185 ALA A N 1
ATOM 1457 C CA . ALA A 1 185 ? 16.747 12.923 -11.346 1.00 84.19 185 ALA A CA 1
ATOM 1458 C C . ALA A 1 185 ? 15.513 13.183 -10.463 1.00 84.19 185 ALA A C 1
ATOM 1460 O O . ALA A 1 185 ? 15.638 13.236 -9.242 1.00 84.19 185 ALA A O 1
ATOM 1461 N N . SER A 1 186 ? 14.332 13.313 -11.071 1.00 89.38 186 SER A N 1
ATOM 1462 C CA . SER A 1 186 ? 13.129 13.810 -10.402 1.00 89.38 186 SER A CA 1
ATOM 1463 C C . SER A 1 186 ? 11.948 12.861 -10.553 1.00 89.38 186 SER A C 1
ATOM 1465 O O . SER A 1 186 ? 11.816 12.162 -11.558 1.00 89.38 186 SER A O 1
ATOM 1467 N N . TRP A 1 187 ? 11.076 12.887 -9.548 1.00 93.00 187 TRP A N 1
ATOM 1468 C CA . TRP A 1 187 ? 9.758 12.267 -9.586 1.00 93.00 187 TRP A CA 1
ATOM 1469 C C . TRP A 1 187 ? 8.771 13.172 -10.325 1.00 93.00 187 TRP A C 1
ATOM 1471 O O . TRP A 1 187 ? 8.785 14.389 -10.137 1.00 93.00 187 TRP A O 1
ATOM 1481 N N . VAL A 1 188 ? 7.910 12.576 -11.144 1.00 93.88 188 VAL A N 1
ATOM 1482 C CA . VAL A 1 188 ? 6.840 13.258 -11.878 1.00 93.88 188 VAL A CA 1
ATOM 1483 C C . VAL A 1 188 ? 5.504 12.801 -11.312 1.00 93.88 188 VAL A C 1
ATOM 1485 O O . VAL A 1 188 ? 5.309 11.609 -11.097 1.00 93.88 188 VAL A O 1
ATOM 1488 N N . VAL A 1 189 ? 4.598 13.740 -11.041 1.00 95.38 189 VAL A N 1
ATOM 1489 C CA . VAL A 1 189 ? 3.224 13.422 -10.631 1.00 95.38 189 VAL A CA 1
ATOM 1490 C C . VAL A 1 189 ? 2.441 12.970 -11.859 1.00 95.38 189 VAL A C 1
ATOM 1492 O O . VAL A 1 189 ? 2.420 13.668 -12.873 1.00 95.38 189 VAL A O 1
ATOM 1495 N N . GLU A 1 190 ? 1.793 11.816 -11.763 1.00 95.00 190 GLU A N 1
ATOM 1496 C CA . GLU A 1 190 ? 0.916 11.317 -12.814 1.00 95.00 190 GLU A CA 1
ATOM 1497 C C . GLU A 1 190 ? -0.382 12.134 -12.846 1.00 95.00 190 GLU A C 1
ATOM 1499 O O . GLU A 1 190 ? -1.052 12.261 -11.817 1.00 95.00 190 GLU A O 1
ATOM 1504 N N . PRO A 1 191 ? -0.778 12.678 -14.011 1.00 94.56 191 PRO A N 1
ATOM 1505 C CA . PRO A 1 191 ? -1.959 13.534 -14.114 1.00 94.56 191 PRO A CA 1
ATOM 1506 C C . PRO A 1 191 ? -3.271 12.763 -13.932 1.00 94.56 191 PRO A C 1
ATOM 1508 O O . PRO A 1 191 ? -4.301 13.365 -13.634 1.00 94.56 191 PRO A O 1
ATOM 1511 N N . VAL A 1 192 ? -3.251 11.443 -14.136 1.00 94.88 192 VAL A N 1
ATOM 1512 C CA . VAL A 1 192 ? -4.422 10.573 -14.018 1.00 94.88 192 VAL A CA 1
ATOM 1513 C C . VAL A 1 192 ? -4.063 9.375 -13.151 1.00 94.88 192 VAL A C 1
ATOM 1515 O O . VAL A 1 192 ? -3.152 8.615 -13.474 1.00 94.88 192 VAL A O 1
ATOM 1518 N N . VAL A 1 193 ? -4.813 9.183 -12.065 1.00 95.62 193 VAL A N 1
ATOM 1519 C CA . VAL A 1 193 ? -4.696 7.987 -11.226 1.00 95.62 193 VAL A CA 1
ATOM 1520 C C . VAL A 1 193 ? -5.302 6.791 -11.976 1.00 95.62 193 VAL A C 1
ATOM 1522 O O . VAL A 1 193 ? -6.453 6.868 -12.409 1.00 95.62 193 VAL A O 1
ATOM 1525 N N . PRO A 1 194 ? -4.571 5.674 -12.129 1.00 94.88 194 PRO A N 1
ATOM 1526 C CA . PRO A 1 194 ? -5.104 4.452 -12.724 1.00 94.88 194 PRO A CA 1
ATOM 1527 C C . PRO A 1 194 ? -6.375 3.953 -12.031 1.00 94.88 194 PRO A C 1
ATOM 1529 O O . PRO A 1 194 ? -6.401 3.816 -10.809 1.00 94.88 194 PRO A O 1
ATOM 1532 N N . ALA A 1 195 ? -7.394 3.581 -12.811 1.00 94.38 195 ALA A N 1
ATOM 1533 C CA . ALA A 1 195 ? -8.678 3.108 -12.276 1.00 94.38 195 ALA A CA 1
ATOM 1534 C C . ALA A 1 195 ? -8.531 1.894 -11.339 1.00 94.38 195 ALA A C 1
ATOM 1536 O O . ALA A 1 195 ? -9.193 1.800 -10.309 1.00 94.38 195 ALA A O 1
ATOM 1537 N N . TRP A 1 196 ? -7.584 0.994 -11.629 1.00 93.25 196 TRP A N 1
ATOM 1538 C CA . TRP A 1 196 ? -7.353 -0.163 -10.765 1.00 93.25 196 TRP A CA 1
ATOM 1539 C C . TRP A 1 196 ? -6.929 0.238 -9.343 1.00 93.25 196 TRP A C 1
ATOM 1541 O O . TRP A 1 196 ? -7.215 -0.510 -8.415 1.00 93.25 196 TRP A O 1
ATOM 1551 N N . LEU A 1 197 ? -6.285 1.396 -9.137 1.00 94.31 197 LEU A N 1
ATOM 1552 C CA . LEU A 1 197 ? -5.922 1.880 -7.800 1.00 94.31 197 LEU A CA 1
ATOM 1553 C C . LEU A 1 197 ? -7.148 2.355 -7.023 1.00 94.31 197 LEU A C 1
ATOM 1555 O O . LEU A 1 197 ? -7.320 1.969 -5.868 1.00 94.31 197 LEU A O 1
ATOM 1559 N N . THR A 1 198 ? -8.023 3.136 -7.660 1.00 92.69 198 THR A N 1
ATOM 1560 C CA . THR A 1 198 ? -9.266 3.613 -7.031 1.00 92.69 198 THR A CA 1
ATOM 1561 C C . THR A 1 198 ? -10.214 2.461 -6.696 1.00 92.69 198 THR A C 1
ATOM 1563 O O . THR A 1 198 ? -10.922 2.495 -5.688 1.00 92.69 198 THR A O 1
ATOM 1566 N N . ASP A 1 199 ? -10.179 1.390 -7.487 1.00 91.19 199 ASP A N 1
ATOM 1567 C CA . ASP A 1 199 ? -11.030 0.219 -7.280 1.00 91.19 199 ASP A CA 1
ATOM 1568 C C . ASP A 1 199 ? -10.516 -0.717 -6.179 1.00 91.19 199 ASP A C 1
ATOM 1570 O O . ASP A 1 199 ? -11.301 -1.472 -5.607 1.00 91.19 199 ASP A O 1
ATOM 1574 N N . THR A 1 200 ? -9.225 -0.664 -5.843 1.00 93.00 200 THR A N 1
ATOM 1575 C CA . THR A 1 200 ? -8.575 -1.648 -4.959 1.00 93.00 200 THR A CA 1
ATOM 1576 C C . THR A 1 200 ? -8.110 -1.104 -3.614 1.00 93.00 200 THR A C 1
ATOM 1578 O O . THR A 1 200 ? -7.987 -1.882 -2.659 1.00 93.00 200 THR A O 1
ATOM 1581 N N . ALA A 1 201 ? -7.838 0.198 -3.523 1.00 95.81 201 ALA A N 1
ATOM 1582 C CA . ALA A 1 201 ? -7.491 0.859 -2.277 1.00 95.81 201 ALA A CA 1
ATOM 1583 C C . ALA A 1 201 ? -8.747 1.059 -1.424 1.00 95.81 201 ALA A C 1
ATOM 1585 O O . ALA A 1 201 ? -9.755 1.586 -1.898 1.00 95.81 201 ALA A O 1
ATOM 1586 N N . ARG A 1 202 ? -8.703 0.633 -0.162 1.00 95.44 202 ARG A N 1
ATOM 1587 C CA . ARG A 1 202 ? -9.795 0.821 0.800 1.00 95.44 202 ARG A CA 1
ATOM 1588 C C . ARG A 1 202 ? -9.268 1.278 2.144 1.00 95.44 202 ARG A C 1
ATOM 1590 O O . ARG A 1 202 ? -8.142 0.945 2.521 1.00 95.44 202 ARG A O 1
ATOM 1597 N N . VAL A 1 203 ? -10.102 2.029 2.856 1.00 95.31 203 VAL A N 1
ATOM 1598 C CA . VAL A 1 203 ? -9.775 2.556 4.179 1.00 95.31 203 VAL A CA 1
ATOM 1599 C C . VAL A 1 203 ? -10.768 2.115 5.240 1.00 95.31 203 VAL A C 1
ATOM 1601 O O . VAL A 1 203 ? -11.959 1.934 4.979 1.00 95.31 203 VAL A O 1
ATOM 1604 N N . TRP A 1 204 ? -10.239 1.977 6.449 1.00 95.44 204 TRP A N 1
ATOM 1605 C CA . TRP A 1 204 ? -10.980 1.750 7.679 1.00 95.44 204 TRP A CA 1
ATOM 1606 C C . TRP A 1 204 ? -10.623 2.849 8.651 1.00 95.44 204 TRP A C 1
ATOM 1608 O O . TRP A 1 204 ? -9.449 3.190 8.776 1.00 95.44 204 TRP A O 1
ATOM 1618 N N . ILE A 1 205 ? -11.625 3.381 9.334 1.00 95.25 205 ILE A N 1
ATOM 1619 C CA . ILE A 1 205 ? -11.458 4.381 10.381 1.00 95.25 205 ILE A CA 1
ATOM 1620 C C . ILE A 1 205 ? -12.412 3.987 11.501 1.00 95.25 205 ILE A C 1
ATOM 1622 O O . ILE A 1 205 ? -13.602 3.816 11.247 1.00 95.25 205 ILE A O 1
ATOM 1626 N N . SER A 1 206 ? -11.891 3.848 12.717 1.00 93.88 206 SER A N 1
ATOM 1627 C CA . SER A 1 206 ? -12.690 3.701 13.930 1.00 93.88 206 SER A CA 1
ATOM 1628 C C . SER A 1 206 ? -12.354 4.845 14.873 1.00 93.88 206 SER A C 1
ATOM 1630 O O . SER A 1 206 ? -11.274 4.899 15.463 1.00 93.88 206 SER A O 1
ATOM 1632 N N . THR A 1 207 ? -13.287 5.778 15.016 1.00 91.62 207 THR A N 1
ATOM 1633 C CA . THR A 1 207 ? -13.199 6.900 15.957 1.00 91.62 207 THR A CA 1
ATOM 1634 C C . THR A 1 207 ? -13.322 6.434 17.406 1.00 91.62 207 THR A C 1
ATOM 1636 O O . THR A 1 207 ? -12.718 7.034 18.293 1.00 91.62 207 THR A O 1
ATOM 1639 N N . THR A 1 208 ? -14.039 5.330 17.642 1.00 91.38 208 THR A N 1
ATOM 1640 C CA . THR A 1 208 ? -14.196 4.719 18.971 1.00 91.38 208 THR A CA 1
ATOM 1641 C C . THR A 1 208 ? -12.923 4.001 19.415 1.00 91.38 208 THR A C 1
ATOM 1643 O O . THR A 1 208 ? -12.468 4.189 20.539 1.00 91.38 208 THR A O 1
ATOM 1646 N N . GLU A 1 209 ? -12.326 3.194 18.535 1.00 90.12 209 GLU A N 1
ATOM 1647 C CA . GLU A 1 209 ? -11.095 2.448 18.840 1.00 90.12 209 GLU A CA 1
ATOM 1648 C C . GLU A 1 209 ? -9.824 3.270 18.585 1.00 90.12 209 GLU A C 1
ATOM 1650 O O . GLU A 1 209 ? -8.726 2.809 18.887 1.00 90.12 209 GLU A O 1
ATOM 1655 N N . GLN A 1 210 ? -9.968 4.480 18.034 1.00 90.88 210 GLN A N 1
ATOM 1656 C CA . GLN A 1 210 ? -8.871 5.369 17.649 1.00 90.88 210 GLN A CA 1
ATOM 1657 C C . GLN A 1 210 ? -7.852 4.664 16.755 1.00 90.88 210 GLN A C 1
ATOM 1659 O O . GLN A 1 210 ? -6.648 4.677 17.013 1.00 90.88 210 GLN A O 1
ATOM 1664 N N . ASN A 1 211 ? -8.339 4.016 15.703 1.00 93.25 211 ASN A N 1
ATOM 1665 C CA . ASN A 1 211 ? -7.507 3.259 14.783 1.00 93.25 211 ASN A CA 1
ATOM 1666 C C . ASN A 1 211 ? -7.926 3.500 13.332 1.00 93.25 211 ASN A C 1
ATOM 1668 O O . ASN A 1 211 ? -9.007 4.020 13.041 1.00 93.25 211 ASN A O 1
ATOM 1672 N N . TRP A 1 212 ? -7.031 3.159 12.411 1.00 95.56 212 TRP A N 1
ATOM 1673 C CA . TRP A 1 212 ? -7.325 3.191 10.987 1.00 95.56 212 TRP A CA 1
ATOM 1674 C C . TRP A 1 212 ? -6.440 2.216 10.220 1.00 95.56 212 TRP A C 1
ATOM 1676 O O . TRP A 1 212 ? -5.338 1.875 10.653 1.00 95.56 212 TRP A O 1
ATOM 1686 N N . ALA A 1 213 ? -6.896 1.790 9.047 1.00 96.69 213 ALA A N 1
ATOM 1687 C CA . ALA A 1 213 ? -6.070 1.042 8.110 1.00 96.69 213 ALA A CA 1
ATOM 1688 C C . ALA A 1 213 ? -6.253 1.504 6.676 1.00 96.69 213 ALA A C 1
ATOM 1690 O O . ALA A 1 213 ? -7.310 1.994 6.285 1.00 96.69 213 ALA A O 1
ATOM 1691 N N . ILE A 1 214 ? -5.208 1.264 5.893 1.00 97.25 214 ILE A N 1
ATOM 1692 C CA . ILE A 1 214 ? -5.225 1.355 4.440 1.00 97.25 214 ILE A CA 1
ATOM 1693 C C . ILE A 1 214 ? -4.874 -0.028 3.909 1.00 97.25 214 ILE A C 1
ATOM 1695 O O . ILE A 1 214 ? -3.799 -0.557 4.209 1.00 97.25 214 ILE A O 1
ATOM 1699 N N . HIS A 1 215 ? -5.780 -0.622 3.136 1.00 97.06 215 HIS A N 1
ATOM 1700 C CA . HIS A 1 215 ? -5.497 -1.832 2.371 1.00 97.06 215 HIS A CA 1
ATOM 1701 C C . HIS A 1 215 ? -5.388 -1.486 0.894 1.00 97.06 215 HIS A C 1
ATOM 1703 O O . HIS A 1 215 ? -6.192 -0.722 0.365 1.00 97.06 215 HIS A O 1
ATOM 1709 N N . LEU A 1 216 ? -4.399 -2.071 0.228 1.00 97.56 216 LEU A N 1
ATOM 1710 C CA . LEU A 1 216 ? -4.128 -1.860 -1.185 1.00 97.56 216 LEU A CA 1
ATOM 1711 C C . LEU A 1 216 ? -3.921 -3.209 -1.863 1.00 97.56 216 LEU A C 1
ATOM 1713 O O . LEU A 1 216 ? -3.103 -4.013 -1.415 1.00 97.56 216 LEU A O 1
ATOM 1717 N N . ARG A 1 217 ? -4.637 -3.445 -2.964 1.00 96.25 217 ARG A N 1
ATOM 1718 C CA . ARG A 1 217 ? -4.373 -4.576 -3.853 1.00 96.25 217 ARG A CA 1
ATOM 1719 C C . ARG A 1 217 ? -3.668 -4.070 -5.108 1.00 96.25 217 ARG A C 1
ATOM 1721 O O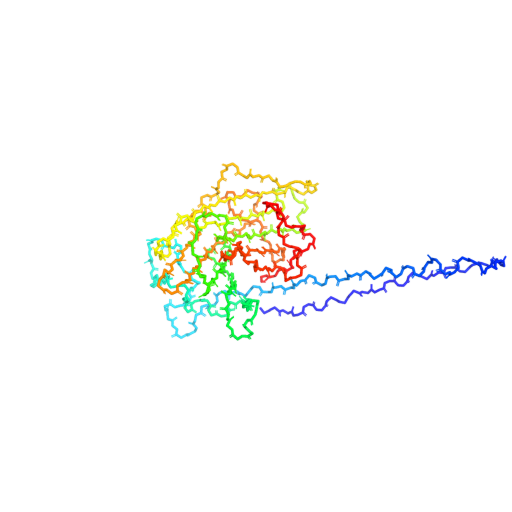 . ARG A 1 217 ? -4.276 -3.453 -5.973 1.00 96.25 217 ARG A O 1
ATOM 1728 N N . VAL A 1 218 ? -2.373 -4.341 -5.204 1.00 96.81 218 VAL A N 1
ATOM 1729 C CA . VAL A 1 218 ? -1.538 -3.937 -6.335 1.00 96.81 218 VAL A CA 1
ATOM 1730 C C . VAL A 1 218 ? -1.661 -4.970 -7.438 1.00 96.81 218 VAL A C 1
ATOM 1732 O O . VAL A 1 218 ? -1.323 -6.135 -7.236 1.00 96.81 218 VAL A O 1
ATOM 1735 N N . ARG A 1 219 ? -2.129 -4.544 -8.609 1.00 95.12 219 ARG A N 1
ATOM 1736 C CA . ARG A 1 219 ? -2.095 -5.362 -9.821 1.00 95.12 219 ARG A CA 1
ATOM 1737 C C . ARG A 1 219 ? -0.667 -5.400 -10.354 1.00 95.12 219 ARG A C 1
ATOM 1739 O O . ARG A 1 219 ? -0.125 -4.334 -10.641 1.00 95.12 219 ARG A O 1
ATOM 1746 N N . THR A 1 220 ? -0.065 -6.578 -10.497 1.00 93.50 220 THR A N 1
ATOM 1747 C CA . THR A 1 220 ? 1.237 -6.699 -11.164 1.00 93.50 220 THR A CA 1
ATOM 1748 C C . THR A 1 220 ? 1.048 -6.868 -12.670 1.00 93.50 220 THR A C 1
ATOM 1750 O O . THR A 1 220 ? 0.012 -7.338 -13.145 1.00 93.50 220 THR A O 1
ATOM 1753 N N . THR A 1 221 ? 2.032 -6.430 -13.447 1.00 91.31 221 THR A N 1
ATOM 1754 C CA . THR A 1 221 ? 2.038 -6.580 -14.903 1.00 91.31 221 THR A CA 1
ATOM 1755 C C . THR A 1 221 ? 3.463 -6.721 -15.426 1.00 91.31 221 THR A C 1
ATOM 1757 O O . THR A 1 221 ? 4.427 -6.338 -14.767 1.00 91.31 221 THR A O 1
ATOM 1760 N N . THR A 1 222 ? 3.605 -7.258 -16.634 1.00 86.56 222 THR A N 1
ATOM 1761 C CA . THR A 1 222 ? 4.857 -7.211 -17.404 1.00 86.56 222 THR A CA 1
ATOM 1762 C C . THR A 1 222 ? 4.901 -6.024 -18.373 1.00 86.56 222 THR A C 1
ATOM 1764 O O . THR A 1 222 ? 5.953 -5.746 -18.948 1.00 86.56 222 THR A O 1
ATOM 1767 N N . ASP A 1 223 ? 3.770 -5.339 -18.565 1.00 85.25 223 ASP A N 1
ATOM 1768 C CA . ASP A 1 223 ? 3.633 -4.134 -19.389 1.00 85.25 223 ASP A CA 1
ATOM 1769 C C . ASP A 1 223 ? 4.319 -2.921 -18.723 1.00 85.25 223 ASP A C 1
ATOM 1771 O O . ASP A 1 223 ? 4.460 -2.850 -17.504 1.00 85.25 223 ASP A O 1
ATOM 1775 N N . ASN A 1 224 ? 4.749 -1.952 -19.529 1.00 81.94 224 ASN A N 1
ATOM 1776 C CA . ASN A 1 224 ? 5.268 -0.662 -19.075 1.00 81.94 224 ASN A CA 1
ATOM 1777 C C . ASN A 1 224 ? 4.149 0.364 -18.803 1.00 81.94 224 ASN A C 1
ATOM 1779 O O . ASN A 1 224 ? 4.421 1.431 -18.255 1.00 81.94 224 ASN A O 1
ATOM 1783 N N . SER A 1 225 ? 2.905 0.070 -19.195 1.00 88.62 225 SER A N 1
ATOM 1784 C CA . SER A 1 225 ? 1.752 0.934 -18.944 1.00 88.62 225 SER A CA 1
ATOM 1785 C C . SER A 1 225 ? 1.227 0.803 -17.514 1.00 88.62 225 SER A C 1
ATOM 1787 O O . SER A 1 225 ? 0.675 -0.229 -17.124 1.00 88.62 225 SER A O 1
ATOM 1789 N N . LEU A 1 226 ? 1.296 1.903 -16.762 1.00 90.12 226 LEU A N 1
ATOM 1790 C CA . LEU A 1 226 ? 0.753 2.001 -15.408 1.00 90.12 226 LEU A CA 1
ATOM 1791 C C . LEU A 1 226 ? -0.777 1.789 -15.351 1.00 90.12 226 LEU A C 1
ATOM 1793 O O . LEU A 1 226 ? -1.318 1.349 -14.332 1.00 90.12 226 LEU A O 1
ATOM 1797 N N . ALA A 1 227 ? -1.487 2.035 -16.457 1.00 92.69 227 ALA A N 1
ATOM 1798 C CA . ALA A 1 227 ? -2.919 1.750 -16.557 1.00 92.69 227 ALA A CA 1
ATOM 1799 C C . ALA A 1 227 ? -3.232 0.252 -16.379 1.00 92.69 227 ALA A C 1
ATOM 1801 O O . ALA A 1 227 ? -4.323 -0.102 -15.930 1.00 92.69 227 ALA A O 1
ATOM 1802 N N . ASN A 1 228 ? -2.267 -0.624 -16.681 1.00 91.75 228 ASN A N 1
ATOM 1803 C CA . ASN A 1 228 ? -2.420 -2.075 -16.610 1.00 91.75 228 ASN A CA 1
ATOM 1804 C C . ASN A 1 228 ? -1.909 -2.686 -15.297 1.00 91.75 228 ASN A C 1
ATOM 1806 O O . ASN A 1 228 ? -2.192 -3.853 -15.033 1.00 91.75 228 ASN A O 1
ATOM 1810 N N . GLY A 1 229 ? -1.202 -1.922 -14.464 1.00 92.88 229 GLY A N 1
ATOM 1811 C CA . GLY A 1 229 ? -0.663 -2.372 -13.183 1.00 92.88 229 GLY A CA 1
ATOM 1812 C C . GLY A 1 229 ? 0.729 -1.810 -12.911 1.00 92.88 229 GLY A C 1
ATOM 1813 O O . GLY A 1 229 ? 1.239 -0.973 -13.652 1.00 92.88 229 GLY A O 1
ATOM 1814 N N . VAL A 1 230 ? 1.358 -2.296 -11.845 1.00 93.00 230 VAL A N 1
ATOM 1815 C CA . VAL A 1 230 ? 2.756 -2.007 -11.519 1.00 93.00 230 VAL A CA 1
ATOM 1816 C C . VAL A 1 230 ? 3.646 -3.098 -12.095 1.00 93.00 230 VAL A C 1
ATOM 1818 O O . VAL A 1 230 ? 3.370 -4.290 -11.941 1.00 93.00 230 VAL A O 1
ATOM 1821 N N . LYS A 1 231 ? 4.744 -2.696 -12.732 1.00 89.06 231 LYS A N 1
ATOM 1822 C CA . LYS A 1 231 ? 5.709 -3.634 -13.295 1.00 89.06 231 LYS A CA 1
ATOM 1823 C C . LYS A 1 231 ? 6.550 -4.295 -12.202 1.00 89.06 231 LYS A C 1
ATOM 1825 O O . LYS A 1 231 ? 7.588 -3.772 -11.802 1.00 89.06 231 LYS A O 1
ATOM 1830 N N . ILE A 1 232 ? 6.103 -5.454 -11.730 1.00 89.00 232 ILE A N 1
ATOM 1831 C CA . ILE A 1 232 ? 6.738 -6.222 -10.652 1.00 89.00 232 ILE A CA 1
ATOM 1832 C C . ILE A 1 232 ? 7.138 -7.592 -11.202 1.00 89.00 232 ILE A C 1
ATOM 1834 O O . ILE A 1 232 ? 6.313 -8.297 -11.776 1.00 89.00 232 ILE A O 1
ATOM 1838 N N . THR A 1 233 ? 8.415 -7.942 -11.054 1.00 84.56 233 THR A N 1
ATOM 1839 C CA . THR A 1 233 ? 8.950 -9.288 -11.322 1.00 84.56 233 THR A CA 1
ATOM 1840 C C . THR A 1 233 ? 9.107 -10.063 -10.015 1.00 84.56 233 THR A C 1
ATOM 1842 O O . THR A 1 233 ? 8.801 -9.535 -8.951 1.00 84.56 233 THR A O 1
ATOM 1845 N N . SER A 1 234 ? 9.612 -11.300 -10.078 1.00 85.81 234 SER A N 1
ATOM 1846 C CA . SER A 1 234 ? 9.849 -12.129 -8.886 1.00 85.81 234 SER A CA 1
ATOM 1847 C C . SER A 1 234 ? 10.710 -11.438 -7.830 1.00 85.81 234 SER A C 1
ATOM 1849 O O . SER A 1 234 ? 10.439 -11.603 -6.650 1.00 85.81 234 SER A O 1
ATOM 1851 N N . ASP A 1 235 ? 11.704 -10.657 -8.265 1.00 89.62 235 ASP A N 1
ATOM 1852 C CA . ASP A 1 235 ? 12.528 -9.809 -7.408 1.00 89.62 235 ASP A CA 1
ATOM 1853 C C . ASP A 1 235 ? 12.284 -8.338 -7.770 1.00 89.62 235 ASP A C 1
ATOM 1855 O O . ASP A 1 235 ? 12.226 -7.984 -8.954 1.00 89.62 235 ASP A O 1
ATOM 1859 N N . PHE A 1 236 ? 12.133 -7.481 -6.765 1.00 92.88 236 PHE A N 1
ATOM 1860 C CA . PHE A 1 236 ? 11.931 -6.041 -6.926 1.00 92.88 236 PHE A CA 1
ATOM 1861 C C . PHE A 1 236 ? 12.388 -5.281 -5.678 1.00 92.88 236 PHE A C 1
ATOM 1863 O O . PHE A 1 236 ? 12.755 -5.871 -4.668 1.00 92.88 236 PHE A O 1
ATOM 1870 N N . LYS A 1 237 ? 12.378 -3.952 -5.740 1.00 93.81 237 LYS A N 1
ATOM 1871 C CA . LYS A 1 237 ? 12.620 -3.070 -4.601 1.00 93.81 237 LYS A CA 1
ATOM 1872 C C . LYS A 1 237 ? 11.324 -2.459 -4.109 1.00 93.81 237 LYS A C 1
ATOM 1874 O O . LYS A 1 237 ? 10.507 -2.003 -4.909 1.00 93.81 237 LYS A O 1
ATOM 1879 N N . MET A 1 238 ? 11.173 -2.387 -2.794 1.00 96.25 238 MET A N 1
ATOM 1880 C CA . MET A 1 238 ? 10.025 -1.760 -2.156 1.00 96.25 238 MET A CA 1
ATOM 1881 C C . MET A 1 238 ? 10.464 -0.837 -1.028 1.00 96.25 238 MET A C 1
ATOM 1883 O O . MET A 1 238 ? 11.472 -1.048 -0.350 1.00 96.25 238 MET A O 1
ATOM 1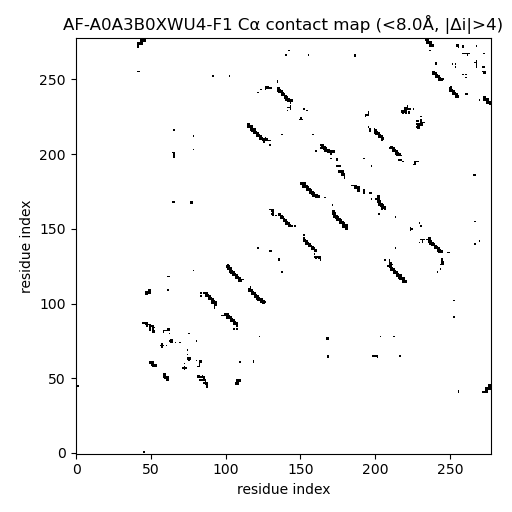887 N N . TRP A 1 239 ? 9.659 0.184 -0.805 1.00 96.31 239 TRP A N 1
ATOM 1888 C CA . TRP A 1 239 ? 9.731 1.008 0.385 1.00 96.31 239 TRP A CA 1
ATOM 1889 C C . TRP A 1 239 ? 8.318 1.421 0.794 1.00 96.31 239 TRP A C 1
ATOM 1891 O O . TRP A 1 239 ? 7.419 1.473 -0.044 1.00 96.31 239 TRP A O 1
ATOM 1901 N N . PHE A 1 240 ? 8.106 1.716 2.072 1.00 97.69 240 PHE A N 1
ATOM 1902 C CA . PHE A 1 240 ? 6.921 2.454 2.488 1.00 97.69 240 PHE A CA 1
ATOM 1903 C C . PHE A 1 240 ? 7.212 3.391 3.654 1.00 97.69 240 PHE A C 1
ATOM 1905 O O . PHE A 1 240 ? 8.131 3.161 4.444 1.00 97.69 240 PHE A O 1
ATOM 1912 N N . GLU A 1 241 ? 6.348 4.389 3.796 1.00 96.50 241 GLU A N 1
ATOM 1913 C CA . GLU A 1 241 ? 6.262 5.295 4.934 1.00 96.50 241 GLU A CA 1
ATOM 1914 C C . GLU A 1 241 ? 4.793 5.512 5.303 1.00 96.50 241 GLU A C 1
ATOM 1916 O O . GLU A 1 241 ? 3.986 5.964 4.501 1.00 96.50 241 GLU A O 1
ATOM 1921 N N . THR A 1 242 ? 4.440 5.186 6.538 1.00 96.06 242 THR A N 1
ATOM 1922 C CA . THR A 1 242 ? 3.150 5.472 7.158 1.00 96.06 242 THR A CA 1
ATOM 1923 C C . THR A 1 242 ? 3.339 6.654 8.096 1.00 96.06 242 THR A C 1
ATOM 1925 O O . THR A 1 242 ? 4.123 6.576 9.044 1.00 96.06 242 THR A O 1
ATOM 1928 N N . ARG A 1 243 ? 2.605 7.739 7.858 1.00 94.62 243 ARG A N 1
ATOM 1929 C CA . ARG A 1 243 ? 2.526 8.874 8.781 1.00 94.62 243 ARG A CA 1
ATOM 1930 C C . ARG A 1 243 ? 1.274 8.725 9.625 1.00 94.62 243 ARG A C 1
ATOM 1932 O O . ARG A 1 243 ? 0.193 8.502 9.083 1.00 94.62 243 ARG A O 1
ATOM 1939 N N . VAL A 1 244 ? 1.436 8.832 10.939 1.00 93.19 244 VAL A N 1
ATOM 1940 C CA . VAL A 1 244 ? 0.334 8.812 11.906 1.00 93.19 244 VAL A CA 1
ATOM 1941 C C . VAL A 1 244 ? 0.318 10.137 12.648 1.00 93.19 244 VAL A C 1
ATOM 1943 O O . VAL A 1 244 ? 1.320 10.515 13.262 1.00 93.19 244 VAL A O 1
ATOM 1946 N N . LYS A 1 245 ? -0.815 10.842 12.618 1.00 91.12 245 LYS A N 1
ATOM 1947 C CA . LYS A 1 245 ? -0.958 12.149 13.263 1.00 91.12 245 LYS A CA 1
ATOM 1948 C C . LYS A 1 245 ? -0.698 12.059 14.769 1.00 91.12 245 LYS A C 1
ATOM 1950 O O . LYS A 1 245 ? -1.233 11.197 15.462 1.00 91.12 245 LYS A O 1
ATOM 1955 N N . GLN A 1 246 ? 0.077 13.016 15.277 1.00 87.06 246 GLN A N 1
ATOM 1956 C CA . GLN A 1 246 ? 0.310 13.233 16.705 1.00 87.06 246 GLN A CA 1
ATOM 1957 C C . GLN A 1 246 ? 0.228 14.730 17.043 1.00 87.06 246 GLN A C 1
ATOM 1959 O O . GLN A 1 246 ? 0.122 15.584 16.156 1.00 87.06 246 GLN A O 1
ATOM 1964 N N . PHE A 1 247 ? 0.237 15.062 18.333 1.00 81.88 247 PHE A N 1
ATOM 1965 C CA . PHE A 1 247 ? 0.287 16.448 18.788 1.00 81.88 247 PHE A CA 1
ATOM 1966 C C . PHE A 1 247 ? 1.630 16.746 19.476 1.00 81.88 247 PHE A C 1
ATOM 1968 O O . PHE A 1 247 ? 1.900 16.134 20.510 1.00 81.88 247 PHE A O 1
ATOM 1975 N N . PRO A 1 248 ? 2.440 17.697 18.964 1.00 84.81 248 PRO A N 1
ATOM 1976 C CA . PRO A 1 248 ? 2.384 18.308 17.627 1.00 84.81 248 PRO A CA 1
ATOM 1977 C C . PRO A 1 248 ? 2.935 17.362 16.532 1.00 84.81 248 PRO A C 1
ATOM 1979 O O . PRO A 1 248 ? 3.762 16.502 16.804 1.00 84.81 248 PRO A O 1
ATOM 1982 N N . GLY A 1 249 ? 2.521 17.539 15.271 1.00 89.00 249 GLY A N 1
ATOM 1983 C CA . GLY A 1 249 ? 3.135 16.847 14.118 1.00 89.00 249 GLY A CA 1
ATOM 1984 C C . GLY A 1 249 ? 2.575 15.455 13.781 1.00 89.00 249 GLY A C 1
ATOM 1985 O O . GLY A 1 249 ? 1.357 15.282 13.694 1.00 89.00 249 GLY A O 1
ATOM 1986 N N . TYR A 1 250 ? 3.464 14.505 13.489 1.00 90.94 250 TYR A N 1
ATOM 1987 C CA . TYR A 1 250 ? 3.173 13.108 13.149 1.00 90.94 250 TYR A CA 1
ATOM 1988 C C . TYR A 1 250 ? 4.372 12.218 13.503 1.00 90.94 250 TYR A C 1
ATOM 1990 O O . TYR A 1 250 ? 5.501 12.701 13.568 1.00 90.94 250 TYR A O 1
ATOM 1998 N N . THR A 1 251 ? 4.132 10.920 13.699 1.00 91.19 251 THR A N 1
ATOM 1999 C CA . THR A 1 251 ? 5.197 9.906 13.758 1.00 91.19 251 THR A CA 1
ATOM 2000 C C . THR A 1 251 ? 5.269 9.143 12.439 1.00 91.19 251 THR A C 1
ATOM 2002 O O . THR A 1 251 ? 4.241 8.833 11.831 1.00 91.19 251 THR A O 1
ATOM 2005 N N . VAL A 1 252 ? 6.495 8.840 12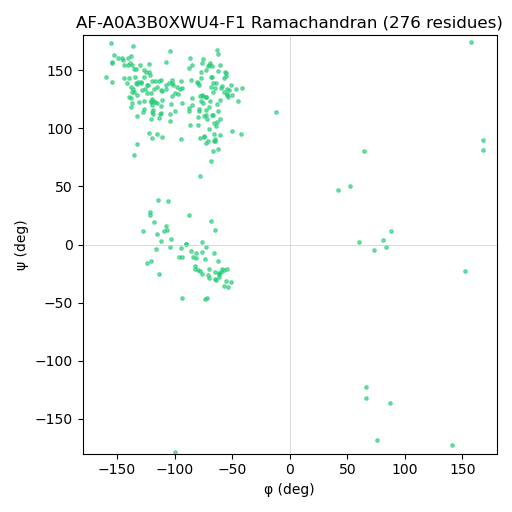.014 1.00 93.25 252 VAL A N 1
ATOM 2006 C CA . VAL A 1 252 ? 6.808 8.085 10.799 1.00 93.25 252 VAL A CA 1
ATOM 2007 C C . VAL A 1 252 ? 7.110 6.624 11.130 1.00 93.25 252 VAL A C 1
ATOM 2009 O O . VAL A 1 252 ? 7.953 6.321 11.973 1.00 93.25 252 VAL A O 1
ATOM 2012 N N . TYR A 1 253 ? 6.468 5.712 10.403 1.00 94.50 253 TYR A N 1
ATOM 2013 C CA . TYR A 1 253 ? 6.760 4.280 10.408 1.00 94.50 253 TYR A CA 1
ATOM 2014 C C . TYR A 1 253 ? 7.147 3.839 9.007 1.00 94.50 253 TYR A C 1
ATOM 2016 O O . TYR A 1 253 ? 6.377 4.019 8.073 1.00 94.50 253 TYR A O 1
ATOM 2024 N N . LYS A 1 254 ? 8.329 3.250 8.841 1.00 95.62 254 LYS A N 1
ATOM 2025 C CA . LYS A 1 254 ? 8.887 2.991 7.510 1.00 95.62 254 LYS A CA 1
ATOM 2026 C C . LYS A 1 254 ? 9.553 1.635 7.381 1.00 95.62 254 LYS A C 1
ATOM 2028 O O . LYS A 1 254 ? 10.006 1.038 8.367 1.00 95.62 254 LYS A O 1
ATOM 2033 N N . TRP A 1 255 ? 9.629 1.152 6.152 1.00 95.56 255 TRP A N 1
ATOM 2034 C CA . TRP A 1 255 ? 10.426 -0.012 5.789 1.00 95.56 255 TRP A CA 1
ATOM 2035 C C . TRP A 1 255 ? 11.187 0.253 4.486 1.00 95.56 255 TRP A C 1
ATOM 2037 O O . TRP A 1 255 ? 10.552 0.712 3.538 1.00 95.56 255 TRP A O 1
ATOM 2047 N N . PRO A 1 256 ? 12.493 -0.067 4.398 1.00 95.25 256 PRO A N 1
ATOM 2048 C CA . PRO A 1 256 ? 13.371 -0.552 5.474 1.00 95.25 256 PRO A CA 1
ATOM 2049 C C . PRO A 1 256 ? 13.505 0.431 6.646 1.00 95.25 256 PRO A C 1
ATOM 2051 O O . PRO A 1 256 ? 13.344 1.631 6.476 1.00 95.25 256 PRO A O 1
ATOM 2054 N N . ARG A 1 257 ? 13.809 -0.048 7.860 1.00 90.44 257 ARG A N 1
ATOM 2055 C CA . ARG A 1 257 ? 13.830 0.822 9.061 1.00 90.44 257 ARG A CA 1
ATOM 2056 C C . ARG A 1 257 ? 14.911 1.908 9.027 1.00 90.44 257 ARG A C 1
ATOM 2058 O O . ARG A 1 257 ? 14.732 2.953 9.640 1.00 90.44 257 ARG A O 1
ATOM 2065 N N . LEU A 1 258 ? 16.023 1.639 8.343 1.00 88.12 258 LEU A N 1
ATOM 2066 C CA . LEU A 1 258 ? 17.183 2.534 8.260 1.00 88.12 258 LEU A CA 1
ATOM 2067 C C . LEU A 1 258 ? 17.108 3.521 7.090 1.00 88.12 258 LEU A C 1
ATOM 2069 O O . LEU A 1 258 ? 18.030 4.311 6.906 1.00 88.12 258 LEU A O 1
ATOM 2073 N N . ILE A 1 259 ? 16.040 3.481 6.293 1.00 90.06 259 ILE A N 1
ATOM 2074 C CA . ILE A 1 259 ? 15.877 4.428 5.195 1.00 90.06 259 ILE A CA 1
ATOM 2075 C C . ILE A 1 259 ? 15.662 5.847 5.744 1.00 90.06 259 ILE A C 1
ATOM 2077 O O . ILE A 1 259 ? 15.019 5.980 6.786 1.00 90.06 259 ILE A O 1
ATOM 2081 N N . PRO A 1 260 ? 16.170 6.917 5.112 1.00 89.44 260 PRO A N 1
ATOM 2082 C CA . PRO A 1 260 ? 15.817 8.282 5.499 1.00 89.44 260 PRO A CA 1
ATOM 2083 C C . PRO A 1 260 ? 14.300 8.511 5.461 1.00 89.44 260 PRO A C 1
ATOM 2085 O O . PRO A 1 260 ? 13.602 7.892 4.657 1.00 89.44 260 PRO A O 1
ATOM 2088 N N . ASP A 1 261 ? 13.789 9.374 6.343 1.00 89.31 261 ASP A N 1
ATOM 2089 C CA . ASP A 1 261 ? 12.404 9.851 6.218 1.00 89.31 261 ASP A CA 1
ATOM 2090 C C . ASP A 1 261 ? 12.243 10.615 4.901 1.00 89.31 261 ASP A C 1
ATOM 2092 O O . ASP A 1 261 ? 13.192 11.249 4.422 1.00 89.31 261 ASP A O 1
ATOM 2096 N N . MET A 1 262 ? 11.044 10.582 4.320 1.00 90.44 262 MET A N 1
ATOM 2097 C CA . MET A 1 262 ? 10.744 11.465 3.199 1.00 90.44 262 MET A CA 1
ATOM 2098 C C . MET A 1 262 ? 10.918 12.930 3.596 1.00 90.44 262 MET A C 1
ATOM 2100 O O . MET A 1 262 ? 10.413 13.390 4.621 1.00 90.44 262 MET A O 1
ATOM 2104 N N . VAL A 1 263 ? 11.550 13.694 2.709 1.00 83.50 263 VAL A N 1
ATOM 2105 C CA . VAL A 1 263 ? 11.619 15.151 2.815 1.00 83.50 263 VAL A CA 1
ATOM 2106 C C . VAL A 1 263 ? 10.640 15.745 1.808 1.00 83.50 263 VAL A C 1
ATOM 2108 O O . VAL A 1 263 ? 10.819 15.622 0.594 1.00 83.50 263 VAL A O 1
ATOM 2111 N N . GLY A 1 264 ? 9.578 16.370 2.319 1.00 84.44 264 GLY A N 1
ATOM 2112 C CA . GLY A 1 264 ? 8.449 16.816 1.501 1.00 84.44 264 GLY A CA 1
ATOM 2113 C C . GLY A 1 264 ? 7.682 15.628 0.911 1.00 84.44 264 GLY A C 1
ATOM 2114 O O . GLY A 1 264 ? 7.380 14.669 1.626 1.00 84.44 264 GLY A O 1
ATOM 2115 N N . ASP A 1 265 ? 7.402 15.701 -0.392 1.00 83.94 265 ASP A N 1
ATOM 2116 C CA . ASP A 1 265 ? 6.661 14.678 -1.146 1.00 83.94 265 ASP A CA 1
ATOM 2117 C C . ASP A 1 265 ? 7.555 13.862 -2.095 1.00 83.94 265 ASP A C 1
ATOM 2119 O O . ASP A 1 265 ? 7.072 13.197 -3.011 1.00 83.94 265 ASP A O 1
ATOM 2123 N N . ASN A 1 266 ? 8.876 13.922 -1.917 1.00 88.88 266 ASN A N 1
ATOM 2124 C CA . ASN A 1 266 ? 9.806 13.138 -2.724 1.00 88.88 266 ASN A CA 1
ATOM 2125 C C . ASN A 1 266 ? 10.137 11.817 -2.020 1.00 88.88 266 ASN A C 1
ATOM 2127 O O . ASN A 1 266 ? 10.656 11.846 -0.899 1.00 88.88 266 ASN A O 1
ATOM 2131 N N . PRO A 1 267 ? 9.869 10.662 -2.661 1.00 92.38 267 PRO A N 1
ATOM 2132 C CA . PRO A 1 267 ? 10.321 9.375 -2.155 1.00 92.38 267 PRO A CA 1
ATOM 2133 C C . PRO A 1 267 ? 11.842 9.352 -1.941 1.00 92.38 267 PRO A C 1
ATOM 2135 O O . PRO A 1 267 ? 12.575 9.994 -2.707 1.00 92.38 267 PRO A O 1
ATOM 2138 N N . PRO A 1 268 ? 12.330 8.595 -0.941 1.00 91.81 268 PRO A N 1
ATOM 2139 C CA . PRO A 1 268 ? 13.759 8.437 -0.696 1.00 91.81 268 PRO A CA 1
ATOM 2140 C C . PRO A 1 268 ? 14.454 7.771 -1.887 1.00 91.81 268 PRO A C 1
ATOM 2142 O O . PRO A 1 268 ? 13.808 7.152 -2.738 1.00 91.81 268 PRO A O 1
ATOM 2145 N N . ASP A 1 269 ? 15.784 7.873 -1.937 1.00 89.25 269 ASP A N 1
ATOM 2146 C CA . ASP A 1 269 ? 16.581 7.270 -3.007 1.00 89.25 269 ASP A CA 1
ATOM 2147 C C . ASP A 1 269 ? 16.283 5.766 -3.133 1.00 89.25 269 ASP A C 1
ATOM 2149 O O . ASP A 1 269 ? 16.350 5.023 -2.152 1.00 89.25 269 ASP A O 1
ATOM 2153 N N . ILE A 1 270 ? 15.988 5.316 -4.352 1.00 90.31 270 ILE A N 1
ATOM 2154 C CA . ILE A 1 270 ? 15.685 3.922 -4.696 1.00 90.31 270 ILE A CA 1
ATOM 2155 C C . ILE A 1 270 ? 16.814 2.984 -4.250 1.00 90.31 270 ILE A C 1
ATOM 2157 O O . ILE A 1 270 ? 16.554 1.849 -3.852 1.00 90.31 270 ILE A O 1
ATOM 2161 N N . ALA A 1 271 ? 18.066 3.454 -4.239 1.00 87.44 271 ALA A N 1
ATOM 2162 C CA . ALA A 1 271 ? 19.202 2.669 -3.755 1.00 87.44 271 ALA A CA 1
ATOM 2163 C C . ALA A 1 271 ? 19.068 2.244 -2.277 1.00 87.44 271 ALA A C 1
ATOM 2165 O O . ALA A 1 271 ? 19.665 1.250 -1.867 1.00 87.44 271 ALA A O 1
ATOM 2166 N N . SER A 1 272 ? 18.275 2.974 -1.488 1.00 89.25 272 SER A N 1
ATOM 2167 C CA . SER A 1 272 ? 18.017 2.697 -0.070 1.00 89.25 272 SER A CA 1
ATOM 2168 C C . SER A 1 272 ? 16.754 1.862 0.189 1.00 89.25 272 SER A C 1
ATOM 2170 O O . SER A 1 272 ? 16.472 1.507 1.336 1.00 89.25 272 SER A O 1
ATOM 2172 N N . TRP A 1 273 ? 15.999 1.528 -0.862 1.00 93.25 273 TRP A N 1
ATOM 2173 C CA . TRP A 1 273 ? 14.809 0.682 -0.773 1.00 93.25 273 TRP A CA 1
ATOM 2174 C C . TRP A 1 273 ? 15.203 -0.779 -0.530 1.00 93.25 273 TRP A C 1
ATOM 2176 O O . TRP A 1 273 ? 16.275 -1.233 -0.950 1.00 93.25 273 TRP A O 1
ATOM 2186 N N . GLY A 1 274 ? 14.329 -1.515 0.156 1.00 92.44 274 GLY A N 1
ATOM 2187 C CA . GLY A 1 274 ? 14.567 -2.911 0.511 1.00 92.44 274 GLY A CA 1
ATOM 2188 C C . GLY A 1 274 ? 14.347 -3.832 -0.676 1.00 92.44 274 GLY A C 1
ATOM 2189 O O . GLY A 1 274 ? 13.520 -3.537 -1.538 1.00 92.44 274 GLY A O 1
ATOM 2190 N N . ASP A 1 275 ? 15.093 -4.931 -0.715 1.00 92.81 275 ASP A N 1
ATOM 2191 C CA . ASP A 1 275 ? 14.900 -5.972 -1.720 1.00 92.81 275 ASP A CA 1
ATOM 2192 C C . ASP A 1 275 ? 13.709 -6.845 -1.306 1.00 92.81 275 ASP A C 1
ATOM 2194 O O . ASP A 1 275 ? 13.501 -7.124 -0.125 1.00 92.81 275 ASP A O 1
ATOM 2198 N N . VAL A 1 276 ? 12.880 -7.222 -2.272 1.00 94.69 276 VAL A N 1
ATOM 2199 C CA . VAL A 1 276 ? 11.660 -7.997 -2.060 1.00 94.69 276 VAL A CA 1
ATOM 2200 C C . VAL A 1 276 ? 11.595 -9.130 -3.066 1.00 94.69 276 VAL A C 1
ATOM 2202 O O . VAL A 1 276 ? 11.885 -8.928 -4.244 1.00 94.69 276 VAL A O 1
ATOM 2205 N N . SER A 1 277 ? 11.172 -10.300 -2.595 1.00 93.88 277 SER A N 1
ATOM 2206 C CA . SER A 1 277 ? 10.917 -11.486 -3.413 1.00 93.88 277 SER A CA 1
ATOM 2207 C C . SER A 1 277 ? 9.497 -12.024 -3.211 1.00 93.88 277 SER A C 1
ATOM 2209 O O . SER A 1 277 ? 8.934 -11.890 -2.119 1.00 93.88 277 SER A O 1
ATOM 2211 N N . LEU A 1 278 ? 8.926 -12.623 -4.261 1.00 92.06 278 LEU A N 1
ATOM 2212 C CA . LEU A 1 278 ? 7.647 -13.357 -4.253 1.00 92.06 278 LEU A CA 1
ATOM 2213 C C . LEU A 1 278 ? 7.871 -14.880 -4.155 1.00 92.06 278 LEU A C 1
ATOM 2215 O O . LEU A 1 278 ? 8.796 -15.393 -4.826 1.00 92.06 278 LEU A O 1
#

Organism: NCBI:txid652676

Foldseek 3Di:
DPDPPDPPDDDPPDDDDDDDDDDDDDPPPPPPPPPPVVPPAFAEAEFEAQCFDPPDQLTRDAQDLLDPPDDPPDHDLDLPPSSLPPWDKDFDDDPPDPPDTQWMWTWHWYDDPNWIKIKIKIKGQAFVDDDQPPFFKKKKKWAAPPPPDWAQRMKIKIWGAQDQDFFGSDLRTDIWMWTDTPPRPDIDTDPDDQPQFSSFWGKGHDPPSNIMMIIGMFIEDCDRDCNRTHPDDQKIFMKMWGGGCDVVGTDIDMPPPPFDDDDPPGDGDSVNTHMYGD

Secondary structure (DSSP, 8-state):
---------------PPP-------SSTTSS----------PPEEEPPB----TT-GGGSS---TT-SS--SS-----TT-GGGTT-EEEEEEETTEEEEEEEEEEEEEEEETTEEEEEEEEEES--S---SSSSSEEEEEEE-TT--SSSEEEEEEEEEE--SS-EEEE--EEEEEEEEETT-SS-EE-SS--HHHHHH-EEEEETTTTEEEEEEEEEEESSS-GGG-EE--SEEEEEEEEEEE-SSSEEEEEESTTSPPPBTTBPPPGGGSEEEE-

pLDDT: mean 80.63, std 18.74, range [35.97, 98.06]

Sequence (278 aa):
MCVFRQFKKKFIFCRQLSANGFLARSFLLLYLAIFTVHFSYAADLCIPRANGVPGTLLWQKPPNWYDSSPSFPIYDDRIDAPSWRGAVSNTYPNAGSGTTEHVKFRALHREEGSTEYLYLSWYTKVAPFVSLTGNNLVWVGFSNPSAVFPGPESIAIKIELNSIADQVASSAHIIEVRTRATGAASWVVEPVVPAWLTDTARVWISTTEQNWAIHLRVRTTTDNSLANGVKITSDFKMWFETRVKQFPGYTVYKWPRLIPDMVGDNPPDIASWGDVSL